Protein AF-A0A2T0QV19-F1 (afdb_monomer)

Solvent-accessible surface area (backbone atoms only — not comparable to full-atom values): 12878 Å² total; per-residue (Å²): 131,85,86,83,73,85,85,64,98,50,63,42,88,101,76,48,79,58,52,64,67,63,55,68,61,27,66,81,84,54,61,53,53,66,80,61,88,62,67,73,46,70,89,50,72,71,36,48,50,37,52,49,46,56,65,82,36,40,68,62,34,50,52,48,40,24,60,72,54,30,20,49,67,38,69,69,44,52,50,49,30,53,50,37,18,56,77,64,45,45,69,27,25,67,47,51,39,78,58,47,41,46,58,47,34,44,39,56,30,35,80,40,66,45,57,36,27,27,49,36,89,88,17,66,54,45,55,26,45,76,71,42,88,49,44,48,67,44,100,86,41,33,36,39,71,40,89,96,56,86,51,48,50,32,31,36,34,44,73,48,44,77,46,83,51,100,87,54,74,50,39,33,31,30,44,36,33,35,43,31,42,96,92,44,76,43,80,50,40,76,46,81,43,74,60,61,42,70,58,50,45,51,52,49,54,51,50,51,52,51,50,50,55,52,44,70,78,47,69,80,69,76,86,76,80,132

Secondary structure (DSSP, 8-state):
-----PPPSS-BTTTB---HHHHHT-TTTSPPPTT-----PPSSHHHHHHHHHHHHTHHHHHHHHHHHHTEEE-HHHHHHHHHHHHHTTGGG-TT--TTTHHHHHHHHH-SEEGGGEEEPTTSHHHHHHHH-SSEEE-TTS-EEEPTT---EEEEEEEEEEEEE-SS-EEEEEEEEEEEEETTEEEEEEEEEEE--HHHHHHHHHHHHHHHHHHHHHHTTTSS---

Structure (mmCIF, N/CA/C/O backbone):
data_AF-A0A2T0QV19-F1
#
_entry.id   AF-A0A2T0QV19-F1
#
loop_
_atom_site.group_PDB
_atom_site.id
_atom_site.type_symbol
_atom_site.label_atom_id
_atom_site.label_alt_id
_atom_site.label_comp_id
_atom_site.label_asym_id
_atom_site.label_entity_id
_atom_site.label_seq_id
_atom_site.pdbx_PDB_ins_code
_atom_site.Cartn_x
_atom_site.Cartn_y
_atom_site.Cartn_z
_atom_site.occupancy
_atom_site.B_iso_or_equiv
_atom_site.auth_seq_id
_atom_site.auth_comp_id
_atom_site.auth_asym_id
_atom_site.auth_atom_id
_atom_site.pdbx_PDB_model_num
ATOM 1 N N . MET A 1 1 ? 16.562 13.625 -14.711 1.00 31.28 1 MET A N 1
ATOM 2 C CA . MET A 1 1 ? 16.275 14.055 -16.092 1.00 31.28 1 MET A CA 1
ATOM 3 C C . MET A 1 1 ? 14.775 14.243 -16.212 1.00 31.28 1 MET A C 1
ATOM 5 O O . MET A 1 1 ? 14.065 13.334 -15.792 1.00 31.28 1 MET A O 1
ATOM 9 N N . PRO A 1 2 ? 14.278 15.396 -16.680 1.00 28.69 2 PRO A N 1
ATOM 10 C CA . PRO A 1 2 ? 12.854 15.558 -16.942 1.00 28.69 2 PRO A CA 1
ATOM 11 C C . PRO A 1 2 ? 12.474 14.655 -18.126 1.00 28.69 2 PRO A C 1
ATOM 13 O O . PRO A 1 2 ? 13.021 14.801 -19.215 1.00 28.69 2 PRO A O 1
ATOM 16 N N . LEU A 1 3 ? 11.585 13.681 -17.906 1.00 38.47 3 LEU A N 1
ATOM 17 C CA . LEU A 1 3 ? 11.035 12.843 -18.975 1.00 38.47 3 LEU A CA 1
ATOM 18 C C . LEU A 1 3 ? 9.981 13.642 -19.752 1.00 38.47 3 LEU A C 1
ATOM 20 O O . LEU A 1 3 ? 8.789 13.534 -19.486 1.00 38.47 3 LEU A O 1
ATOM 24 N N . TYR A 1 4 ? 10.428 14.434 -20.721 1.00 36.97 4 TYR A N 1
ATOM 25 C CA . TYR A 1 4 ? 9.595 14.852 -21.846 1.00 36.97 4 TYR A CA 1
ATOM 26 C C . TYR A 1 4 ? 10.009 14.022 -23.063 1.00 36.97 4 TYR A C 1
ATOM 28 O O . TYR A 1 4 ? 10.773 14.470 -23.910 1.00 36.97 4 TYR A O 1
ATOM 36 N N . ALA A 1 5 ? 9.529 12.779 -23.121 1.00 49.06 5 ALA A N 1
ATOM 37 C CA . ALA A 1 5 ? 9.606 11.958 -24.323 1.00 49.06 5 ALA A CA 1
ATOM 38 C C . ALA A 1 5 ? 8.201 11.881 -24.932 1.00 49.06 5 ALA A C 1
ATOM 40 O O . ALA A 1 5 ? 7.287 11.298 -24.339 1.00 49.06 5 ALA A O 1
ATOM 41 N N . LYS A 1 6 ? 8.008 12.504 -26.101 1.00 52.66 6 LYS A N 1
ATOM 42 C CA . LYS A 1 6 ? 6.821 12.241 -26.922 1.00 52.66 6 LYS A CA 1
ATOM 43 C C . LYS A 1 6 ? 6.945 10.811 -27.433 1.00 52.66 6 LYS A C 1
ATOM 45 O O . LYS A 1 6 ? 7.941 10.477 -28.065 1.00 52.66 6 LYS A O 1
ATOM 50 N N . HIS A 1 7 ? 5.959 9.975 -27.133 1.00 56.97 7 HIS A N 1
ATOM 51 C CA . HIS A 1 7 ? 5.934 8.623 -27.669 1.00 56.97 7 HIS A CA 1
ATOM 52 C C . HIS A 1 7 ? 5.518 8.700 -29.137 1.00 56.97 7 HIS A C 1
ATOM 54 O O . HIS A 1 7 ? 4.520 9.348 -29.459 1.00 56.97 7 HIS A O 1
ATOM 60 N N . ALA A 1 8 ? 6.286 8.064 -30.015 1.00 56.94 8 ALA A N 1
ATOM 61 C CA . ALA A 1 8 ? 5.923 7.894 -31.411 1.00 56.94 8 ALA A CA 1
ATOM 62 C C . ALA A 1 8 ? 5.374 6.483 -31.609 1.00 56.94 8 ALA A C 1
ATOM 64 O O . ALA A 1 8 ? 5.954 5.518 -31.122 1.00 56.94 8 ALA A O 1
ATOM 65 N N . ALA A 1 9 ? 4.243 6.375 -32.305 1.00 65.19 9 ALA A N 1
ATOM 66 C CA . ALA A 1 9 ? 3.615 5.099 -32.652 1.00 65.19 9 ALA A CA 1
ATOM 67 C C . ALA A 1 9 ? 4.150 4.526 -33.982 1.00 65.19 9 ALA A C 1
ATOM 69 O O . ALA A 1 9 ? 3.453 3.784 -34.669 1.00 65.19 9 ALA A O 1
ATOM 70 N N . ALA A 1 10 ? 5.346 4.954 -34.386 1.00 72.88 10 ALA A N 1
ATOM 71 C CA . ALA A 1 10 ? 6.000 4.591 -35.632 1.00 72.88 10 ALA A CA 1
ATOM 72 C C . ALA A 1 10 ? 7.512 4.782 -35.488 1.00 72.88 10 ALA A C 1
ATOM 74 O O . ALA A 1 10 ? 7.961 5.543 -34.623 1.00 72.88 10 ALA A O 1
ATOM 75 N N . ASP A 1 11 ? 8.272 4.102 -36.345 1.00 76.38 11 ASP A N 1
ATOM 76 C CA . ASP A 1 11 ? 9.714 4.297 -36.463 1.00 76.38 11 ASP A CA 1
ATOM 77 C C . ASP A 1 11 ? 10.019 5.773 -36.728 1.00 76.38 11 ASP A C 1
ATOM 79 O O . ASP A 1 11 ? 9.364 6.419 -37.553 1.00 76.38 11 ASP A O 1
ATOM 83 N N . ILE A 1 12 ? 11.039 6.302 -36.055 1.00 72.38 12 ILE A N 1
ATOM 84 C CA . ILE A 1 12 ? 11.603 7.597 -36.419 1.00 72.38 12 ILE A CA 1
ATOM 85 C C . ILE A 1 12 ? 12.979 7.336 -37.012 1.00 72.38 12 ILE A C 1
ATOM 87 O O . ILE A 1 12 ? 13.887 6.868 -36.317 1.00 72.38 12 ILE A O 1
ATOM 91 N N . ALA A 1 13 ? 13.115 7.646 -38.303 1.00 68.31 13 ALA A N 1
ATOM 92 C CA . ALA A 1 13 ? 14.366 7.513 -39.036 1.00 68.31 13 ALA A CA 1
ATOM 93 C C . ALA A 1 13 ? 15.522 8.155 -38.253 1.00 68.31 13 ALA A C 1
ATOM 95 O O . ALA A 1 13 ? 15.382 9.262 -37.736 1.00 68.31 13 ALA A O 1
ATOM 96 N N . GLU A 1 14 ? 16.635 7.426 -38.143 1.00 69.00 14 GLU A N 1
ATOM 97 C CA . GLU A 1 14 ? 17.869 7.837 -37.449 1.00 69.00 14 GLU A CA 1
ATOM 98 C C . GLU A 1 14 ? 17.761 8.044 -35.923 1.00 69.00 14 GLU A C 1
ATOM 100 O O . GLU A 1 14 ? 18.769 8.327 -35.279 1.00 69.00 14 GLU A O 1
ATOM 105 N N . ILE A 1 15 ? 16.582 7.851 -35.315 1.00 73.31 15 ILE A N 1
ATOM 106 C CA . ILE A 1 15 ? 16.382 7.969 -33.859 1.00 73.31 15 ILE A CA 1
ATOM 107 C C . ILE A 1 15 ? 16.132 6.600 -33.218 1.00 73.31 15 ILE A C 1
ATOM 109 O O . ILE A 1 15 ? 16.702 6.304 -32.168 1.00 73.31 15 ILE A O 1
ATOM 113 N N . GLY A 1 16 ? 15.298 5.753 -33.828 1.00 68.00 16 GLY A N 1
ATOM 114 C CA . GLY A 1 16 ? 15.031 4.413 -33.308 1.00 68.00 16 GLY A CA 1
ATOM 115 C C . GLY A 1 16 ? 13.830 3.715 -33.941 1.00 68.00 16 GLY A C 1
ATOM 116 O O . GLY A 1 16 ? 12.962 4.344 -34.549 1.00 68.00 16 GLY A O 1
ATOM 117 N N . THR A 1 17 ? 13.792 2.395 -33.768 1.00 70.62 17 THR A N 1
ATOM 118 C CA . THR A 1 17 ? 12.684 1.527 -34.182 1.00 70.62 17 THR A CA 1
ATOM 119 C C . THR A 1 17 ? 11.585 1.499 -33.123 1.00 70.62 17 THR A C 1
ATOM 121 O O . THR A 1 17 ? 11.861 1.452 -31.923 1.00 70.62 17 THR A O 1
ATOM 124 N N . PHE A 1 18 ? 10.336 1.498 -33.566 1.00 71.56 18 PHE A N 1
ATOM 125 C CA . PHE A 1 18 ? 9.147 1.366 -32.747 1.00 71.56 18 PHE A CA 1
ATOM 126 C C . PHE A 1 18 ? 9.013 -0.062 -32.223 1.00 71.56 18 PHE A C 1
ATOM 128 O O . PHE A 1 18 ? 8.791 -1.012 -32.973 1.00 71.56 18 PHE A O 1
ATOM 135 N N . ASP A 1 19 ? 9.098 -0.197 -30.905 1.00 69.06 19 ASP A N 1
ATOM 136 C CA . ASP A 1 19 ? 8.723 -1.415 -30.201 1.00 69.06 19 ASP A CA 1
ATOM 137 C C . ASP A 1 19 ? 7.282 -1.266 -29.702 1.00 69.06 19 ASP A C 1
ATOM 139 O O . ASP A 1 19 ? 6.993 -0.525 -28.754 1.00 69.06 19 ASP A O 1
ATOM 143 N N . ARG A 1 20 ? 6.362 -1.962 -30.378 1.00 67.69 20 ARG A N 1
ATOM 144 C CA . ARG A 1 20 ? 4.937 -1.938 -30.038 1.00 67.69 20 ARG A CA 1
ATOM 145 C C . ARG A 1 20 ? 4.682 -2.463 -28.632 1.00 67.69 20 ARG A C 1
ATOM 147 O O . ARG A 1 20 ? 3.861 -1.881 -27.929 1.00 67.69 20 ARG A O 1
ATOM 154 N N . ASP A 1 21 ? 5.370 -3.522 -28.223 1.00 63.78 21 ASP A N 1
ATOM 155 C CA . ASP A 1 21 ? 5.148 -4.129 -26.914 1.00 63.78 21 ASP A CA 1
ATOM 156 C C . ASP A 1 21 ? 5.641 -3.175 -25.815 1.00 63.78 21 ASP A C 1
ATOM 158 O O . ASP A 1 21 ? 4.925 -2.933 -24.844 1.00 63.78 21 ASP A O 1
ATOM 162 N N . ALA A 1 22 ? 6.786 -2.512 -26.019 1.00 64.94 22 ALA A N 1
ATOM 163 C CA . ALA A 1 22 ? 7.274 -1.470 -25.111 1.00 64.94 22 ALA A CA 1
ATOM 164 C C . ALA A 1 22 ? 6.354 -0.235 -25.052 1.00 64.94 22 ALA A C 1
ATOM 166 O O . ALA A 1 22 ? 6.185 0.366 -23.987 1.00 64.94 22 ALA A O 1
ATOM 167 N N . TYR A 1 23 ? 5.747 0.156 -26.176 1.00 66.19 23 TYR A N 1
ATOM 168 C CA . TYR A 1 23 ? 4.775 1.249 -26.222 1.00 66.19 23 TYR A CA 1
ATOM 169 C C . TYR A 1 23 ? 3.472 0.885 -25.496 1.00 66.19 23 TYR A C 1
ATOM 171 O O . TYR A 1 23 ? 2.966 1.683 -24.704 1.00 66.19 23 TYR A O 1
ATOM 179 N N . GLU A 1 24 ? 2.937 -0.316 -25.733 1.00 64.88 24 GLU A N 1
ATOM 180 C CA . GLU A 1 24 ? 1.711 -0.812 -25.098 1.00 64.88 24 GLU A CA 1
ATOM 181 C C . GLU A 1 24 ? 1.882 -1.047 -23.590 1.00 64.88 24 GLU A C 1
ATOM 183 O O . GLU A 1 24 ? 0.950 -0.785 -22.828 1.00 64.88 24 GLU A O 1
ATOM 188 N N . ASP A 1 25 ? 3.066 -1.474 -23.142 1.00 63.72 25 ASP A N 1
ATOM 189 C CA . ASP A 1 25 ? 3.393 -1.635 -21.720 1.00 63.72 25 ASP A CA 1
ATOM 190 C C . ASP A 1 25 ? 3.849 -0.319 -21.045 1.00 63.72 25 ASP A C 1
ATOM 192 O O . ASP A 1 25 ? 4.102 -0.288 -19.832 1.00 63.72 25 ASP A O 1
ATOM 196 N N . CYS A 1 26 ? 3.927 0.804 -21.774 1.00 66.94 26 CYS A N 1
ATOM 197 C CA . CYS A 1 26 ? 4.346 2.075 -21.189 1.00 66.94 26 CYS A CA 1
ATOM 198 C C . CYS A 1 26 ? 3.254 2.706 -20.310 1.00 66.94 26 CYS A C 1
ATOM 200 O O . CYS A 1 26 ? 2.284 3.313 -20.779 1.00 66.94 26 CYS A O 1
ATOM 202 N N . SER A 1 27 ? 3.487 2.698 -18.995 1.00 62.72 27 SER A N 1
ATOM 203 C CA . SER A 1 27 ? 2.561 3.258 -18.000 1.00 62.72 27 SER A CA 1
ATOM 204 C C . SER A 1 27 ? 2.389 4.781 -18.031 1.00 62.72 27 SER A C 1
ATOM 206 O O . SER A 1 27 ? 1.570 5.307 -17.281 1.00 62.72 27 SER A O 1
ATOM 208 N N . LEU A 1 28 ? 3.161 5.509 -18.844 1.00 63.09 28 LEU A N 1
ATOM 209 C CA . LEU A 1 28 ? 3.040 6.967 -18.983 1.00 63.09 28 LEU A CA 1
ATOM 210 C C . LEU A 1 28 ? 2.211 7.363 -20.201 1.00 63.09 28 LEU A C 1
ATOM 212 O O . LEU A 1 28 ? 1.395 8.277 -20.105 1.00 63.09 28 LEU A O 1
ATOM 216 N N . ALA A 1 29 ? 2.413 6.672 -21.325 1.00 61.59 29 ALA A N 1
ATOM 217 C CA . ALA A 1 29 ? 1.695 6.947 -22.562 1.00 61.59 29 ALA A CA 1
ATOM 218 C C . ALA A 1 29 ? 0.235 6.496 -22.471 1.00 61.59 29 ALA A C 1
ATOM 220 O O . ALA A 1 29 ? -0.670 7.231 -22.872 1.00 61.59 29 ALA A O 1
ATOM 221 N N . ASN A 1 30 ? -0.004 5.305 -21.912 1.00 65.00 30 ASN A N 1
ATOM 222 C CA . ASN A 1 30 ? -1.343 4.735 -21.840 1.00 65.00 30 ASN A CA 1
ATOM 223 C C . ASN A 1 30 ? -1.547 3.888 -20.570 1.00 65.00 30 ASN A C 1
ATOM 225 O O . ASN A 1 30 ? -1.659 2.666 -20.659 1.00 65.00 30 ASN A O 1
ATOM 229 N N . PRO A 1 31 ? -1.596 4.508 -19.373 1.00 67.75 31 PRO A N 1
ATOM 230 C CA . PRO A 1 31 ? -1.869 3.771 -18.143 1.00 67.75 31 PRO A CA 1
ATOM 231 C C . PRO A 1 31 ? -3.219 3.051 -18.227 1.00 67.75 31 PRO A C 1
ATOM 233 O O . PRO A 1 31 ? -4.267 3.680 -18.391 1.00 67.75 31 PRO A O 1
ATOM 236 N N . ALA A 1 32 ? -3.187 1.726 -18.090 1.00 75.25 32 ALA A N 1
ATOM 237 C CA . ALA A 1 32 ? -4.384 0.905 -18.002 1.00 75.25 32 ALA A CA 1
ATOM 238 C C . ALA A 1 32 ? -4.920 0.873 -16.562 1.00 75.25 32 ALA A C 1
ATOM 240 O O . ALA A 1 32 ? -4.162 0.880 -15.588 1.00 75.25 32 ALA A O 1
ATOM 241 N N . SER A 1 33 ? -6.246 0.821 -16.422 1.00 78.50 33 SER A N 1
ATOM 242 C CA . SER A 1 33 ? -6.879 0.633 -15.116 1.00 78.50 33 SER A CA 1
ATOM 243 C C . SER A 1 33 ? -6.557 -0.756 -14.552 1.00 78.50 33 SER A C 1
ATOM 245 O O . SER A 1 33 ? -6.418 -1.728 -15.295 1.00 78.50 33 SER A O 1
ATOM 247 N N . LEU A 1 34 ? -6.492 -0.854 -13.221 1.00 83.81 34 LEU A N 1
ATOM 248 C CA . LEU A 1 34 ? -6.342 -2.131 -12.516 1.00 83.81 34 LEU A CA 1
ATOM 249 C C . LEU A 1 34 ? -7.682 -2.860 -12.342 1.00 83.81 34 LEU A C 1
ATOM 251 O O . LEU A 1 34 ? -7.703 -4.000 -11.894 1.00 83.81 34 LEU A O 1
ATOM 255 N N . ASN A 1 35 ? -8.794 -2.237 -12.744 1.00 78.00 35 ASN A N 1
ATOM 256 C CA . ASN A 1 35 ? -10.134 -2.816 -12.628 1.00 78.00 35 ASN A CA 1
ATOM 257 C C . ASN A 1 35 ? -10.364 -4.021 -13.566 1.00 78.00 35 ASN A C 1
ATOM 259 O O . ASN A 1 35 ? -11.402 -4.672 -13.483 1.00 78.00 35 ASN A O 1
ATOM 263 N N . GLY A 1 36 ? -9.421 -4.322 -14.467 1.00 66.25 36 GLY A N 1
ATOM 264 C CA . GLY A 1 36 ? -9.493 -5.457 -15.387 1.00 66.25 36 GLY A CA 1
ATOM 265 C C . GLY A 1 36 ? -8.867 -6.738 -14.825 1.00 66.25 36 GLY A C 1
ATOM 266 O O . GLY A 1 36 ? -7.766 -6.719 -14.286 1.00 66.25 36 GLY A O 1
ATOM 267 N N . GLY A 1 37 ? -9.536 -7.877 -15.026 1.00 61.53 37 GLY A N 1
ATOM 268 C CA . GLY A 1 37 ? -9.068 -9.205 -14.597 1.00 61.53 37 GLY A CA 1
ATOM 269 C C . GLY A 1 37 ? -8.070 -9.900 -15.539 1.00 61.53 37 GLY A C 1
ATOM 270 O O . GLY A 1 37 ? -7.695 -11.043 -15.295 1.00 61.53 37 GLY A O 1
ATOM 271 N N . ASN A 1 38 ? -7.660 -9.256 -16.635 1.00 65.75 38 ASN A N 1
ATOM 272 C CA . ASN A 1 38 ? -6.951 -9.932 -17.722 1.00 65.75 38 ASN A CA 1
ATOM 273 C C . ASN A 1 38 ? -5.441 -10.083 -17.456 1.00 65.75 38 ASN A C 1
ATOM 275 O O . ASN A 1 38 ? -4.644 -9.181 -17.729 1.00 65.75 38 ASN A O 1
ATOM 279 N N . LYS A 1 39 ? -5.052 -11.283 -17.007 1.00 75.00 39 LYS A N 1
ATOM 280 C CA . LYS A 1 39 ? -3.670 -11.796 -16.958 1.00 75.00 39 LYS A CA 1
ATOM 281 C C . LYS A 1 39 ? -3.158 -12.173 -18.351 1.00 75.00 39 LYS A C 1
ATOM 283 O O . LYS A 1 39 ? -2.938 -13.340 -18.659 1.00 75.00 39 LYS A O 1
ATOM 288 N N . THR A 1 40 ? -3.040 -11.197 -19.243 1.00 77.56 40 THR A N 1
ATOM 289 C CA . THR A 1 40 ? -2.635 -11.462 -20.635 1.00 77.56 40 THR A CA 1
ATOM 290 C C . THR A 1 40 ? -1.155 -11.206 -20.892 1.00 77.56 40 THR A C 1
ATOM 292 O O . THR A 1 40 ? -0.688 -11.489 -21.995 1.00 77.56 40 THR A O 1
ATOM 295 N N . ARG A 1 41 ? -0.405 -10.643 -19.929 1.00 85.12 41 ARG A N 1
ATOM 296 C CA . ARG A 1 41 ? 1.037 -10.433 -20.103 1.00 85.12 41 ARG A CA 1
ATOM 297 C C . ARG A 1 41 ? 1.750 -11.779 -20.016 1.00 85.12 41 ARG A C 1
ATOM 299 O O . ARG A 1 41 ? 1.537 -12.545 -19.080 1.00 85.12 41 ARG A O 1
ATOM 306 N N . ARG A 1 42 ? 2.615 -12.050 -20.991 1.00 84.12 42 ARG A N 1
ATOM 307 C CA . ARG A 1 42 ? 3.502 -13.217 -20.975 1.00 84.12 42 ARG A CA 1
ATOM 308 C C . ARG A 1 42 ? 4.759 -12.906 -20.153 1.00 84.12 42 ARG A C 1
ATOM 310 O O . ARG A 1 42 ? 5.182 -11.749 -20.141 1.00 84.12 42 ARG A O 1
ATOM 317 N N . PRO A 1 43 ? 5.369 -13.903 -19.495 1.00 87.31 43 PRO A N 1
ATOM 318 C CA . PRO A 1 43 ? 6.679 -13.734 -18.877 1.00 87.31 43 PRO A CA 1
ATOM 319 C C . PRO A 1 43 ? 7.711 -13.180 -19.871 1.00 87.31 43 PRO A C 1
ATOM 321 O O . PRO A 1 43 ? 7.750 -13.601 -21.026 1.00 87.31 43 PRO A O 1
ATOM 324 N N . GLY A 1 44 ? 8.533 -12.235 -19.419 1.00 87.00 44 GLY A N 1
ATOM 325 C CA . GLY A 1 44 ? 9.542 -11.559 -20.230 1.00 87.00 44 GLY A CA 1
ATOM 326 C C . GLY A 1 44 ? 10.278 -10.461 -19.459 1.00 87.00 44 GLY A C 1
ATOM 327 O O . GLY A 1 44 ? 10.293 -10.444 -18.227 1.00 87.00 44 GLY A O 1
ATOM 328 N N . THR A 1 45 ? 10.867 -9.514 -20.186 1.00 85.62 45 THR A N 1
ATOM 329 C CA . THR A 1 45 ? 11.665 -8.408 -19.623 1.00 85.62 45 THR A CA 1
ATOM 330 C C . THR A 1 45 ? 10.859 -7.519 -18.675 1.00 85.62 45 THR A C 1
ATOM 332 O O . THR A 1 45 ? 11.334 -7.183 -17.594 1.00 85.62 45 THR A O 1
ATOM 335 N N . VAL A 1 46 ? 9.609 -7.195 -19.020 1.00 86.06 46 VAL A N 1
ATOM 336 C CA . VAL A 1 46 ? 8.728 -6.368 -18.175 1.00 86.06 46 VAL A CA 1
ATOM 337 C C . VAL A 1 46 ? 8.400 -7.067 -16.856 1.00 86.06 46 VAL A C 1
ATOM 339 O O . VAL A 1 46 ? 8.470 -6.449 -15.795 1.00 86.06 46 VAL A O 1
ATOM 342 N N . THR A 1 47 ? 8.066 -8.361 -16.894 1.00 90.25 47 THR A N 1
ATOM 343 C CA . THR A 1 47 ? 7.763 -9.120 -15.671 1.00 90.25 47 THR A CA 1
ATOM 344 C C . THR A 1 47 ? 9.006 -9.300 -14.807 1.00 90.25 47 THR A C 1
ATOM 346 O O . THR A 1 47 ? 8.906 -9.178 -13.591 1.00 90.25 47 THR A O 1
ATOM 349 N N . ALA A 1 48 ? 10.173 -9.534 -15.424 1.00 91.38 48 ALA A N 1
ATOM 350 C CA . ALA A 1 48 ? 11.449 -9.599 -14.716 1.00 91.38 48 ALA A CA 1
ATOM 351 C C . ALA A 1 48 ? 11.753 -8.269 -14.014 1.00 91.38 48 ALA A C 1
ATOM 353 O O . ALA A 1 48 ? 11.988 -8.266 -12.811 1.00 91.38 48 ALA A O 1
ATOM 354 N N . GLY A 1 49 ? 11.602 -7.140 -14.714 1.00 92.00 49 GLY A N 1
ATOM 355 C CA . GLY A 1 49 ? 11.779 -5.811 -14.129 1.00 92.00 49 GLY A CA 1
ATOM 356 C C . GLY A 1 49 ? 10.809 -5.524 -12.979 1.00 92.00 49 GLY A C 1
ATOM 357 O O . GLY A 1 49 ? 11.198 -4.928 -11.981 1.00 92.00 49 GLY A O 1
ATOM 358 N N . ILE A 1 50 ? 9.552 -5.977 -13.050 1.00 94.25 50 ILE A N 1
ATOM 359 C CA . ILE A 1 50 ? 8.616 -5.871 -11.914 1.00 94.25 50 ILE A CA 1
ATOM 360 C C . ILE A 1 50 ? 9.129 -6.666 -10.706 1.00 94.25 50 ILE A C 1
ATOM 362 O O . ILE A 1 50 ? 9.125 -6.144 -9.592 1.00 94.25 50 ILE A O 1
ATOM 366 N N . CYS A 1 51 ? 9.577 -7.905 -10.915 1.00 95.50 51 CYS A N 1
ATOM 367 C CA . CYS A 1 51 ? 10.111 -8.747 -9.846 1.00 95.50 51 CYS A CA 1
ATOM 368 C C . CYS A 1 51 ? 11.398 -8.170 -9.239 1.00 95.50 51 CYS A C 1
ATOM 370 O O . CYS A 1 51 ? 11.510 -8.112 -8.018 1.00 95.50 51 CYS A O 1
ATOM 372 N N . GLU A 1 52 ? 12.328 -7.677 -10.059 1.00 95.12 52 GLU A N 1
ATOM 373 C CA . GLU A 1 52 ? 13.539 -6.986 -9.597 1.00 95.12 52 GLU A CA 1
ATOM 374 C C . GLU A 1 52 ? 13.185 -5.774 -8.732 1.00 95.12 52 GLU A C 1
ATOM 376 O O . GLU A 1 52 ? 13.727 -5.611 -7.644 1.00 95.12 52 GLU A O 1
ATOM 381 N N . MET A 1 53 ? 12.203 -4.966 -9.144 1.00 94.06 53 MET A N 1
ATOM 382 C CA . MET A 1 53 ? 11.736 -3.837 -8.338 1.00 94.06 53 MET A CA 1
ATOM 383 C C . MET A 1 53 ? 11.155 -4.272 -6.985 1.00 94.06 53 MET A C 1
ATOM 385 O O . MET A 1 53 ? 11.402 -3.602 -5.981 1.00 94.06 53 MET A O 1
ATOM 389 N N . LEU A 1 54 ? 10.400 -5.377 -6.939 1.00 95.75 54 LEU A N 1
ATOM 390 C CA . LEU A 1 54 ? 9.873 -5.932 -5.685 1.00 95.75 54 LEU A CA 1
ATOM 391 C C . LEU A 1 54 ? 10.993 -6.375 -4.735 1.00 95.75 54 LEU A C 1
ATOM 393 O O . LEU A 1 54 ? 10.844 -6.207 -3.529 1.00 95.75 54 LEU A O 1
ATOM 397 N N . ILE A 1 55 ? 12.089 -6.921 -5.267 1.00 95.44 55 ILE A N 1
ATOM 398 C CA . ILE A 1 55 ? 13.210 -7.458 -4.485 1.00 95.44 55 ILE A CA 1
ATOM 399 C C . ILE A 1 55 ? 14.165 -6.333 -4.061 1.00 95.44 55 ILE A C 1
ATOM 401 O O . ILE A 1 55 ? 14.386 -6.108 -2.872 1.00 95.44 55 ILE A O 1
ATOM 405 N N . ASP A 1 56 ? 14.679 -5.566 -5.019 1.00 94.56 56 ASP A N 1
ATOM 406 C CA . ASP A 1 56 ? 15.768 -4.608 -4.801 1.00 94.56 56 ASP A CA 1
ATOM 407 C C . ASP A 1 56 ? 15.303 -3.288 -4.180 1.00 94.56 56 ASP A C 1
ATOM 409 O O . ASP A 1 56 ? 16.115 -2.489 -3.690 1.00 94.56 56 ASP A O 1
ATOM 413 N N . HIS A 1 57 ? 14.001 -3.014 -4.246 1.00 96.06 57 HIS A N 1
ATOM 414 C CA . HIS A 1 57 ? 13.395 -1.763 -3.800 1.00 96.06 57 HIS A CA 1
ATOM 415 C C . HIS A 1 57 ? 12.160 -1.986 -2.916 1.00 96.06 57 HIS A C 1
ATOM 417 O O . HIS A 1 57 ? 11.318 -1.088 -2.803 1.00 96.06 57 HIS A O 1
ATOM 423 N N . ALA A 1 58 ? 12.075 -3.145 -2.250 1.00 96.94 58 ALA A N 1
ATOM 424 C CA . ALA A 1 58 ? 11.014 -3.476 -1.296 1.00 96.94 58 ALA A CA 1
ATOM 425 C C . ALA A 1 58 ? 10.781 -2.361 -0.263 1.00 96.94 58 ALA A C 1
ATOM 427 O O . ALA A 1 58 ? 9.644 -2.028 0.056 1.00 96.94 58 ALA A O 1
ATOM 428 N N . ASP A 1 59 ? 11.855 -1.725 0.205 1.00 97.06 59 ASP A N 1
ATOM 429 C CA . ASP A 1 59 ? 11.809 -0.652 1.195 1.00 97.06 59 ASP A CA 1
ATOM 430 C C . ASP A 1 59 ? 11.183 0.647 0.648 1.00 97.06 59 ASP A C 1
ATOM 432 O O . ASP A 1 59 ? 10.401 1.312 1.326 1.00 97.06 59 ASP A O 1
ATOM 436 N N . ALA A 1 60 ? 11.473 1.008 -0.606 1.00 97.75 60 ALA A N 1
ATOM 437 C CA . ALA A 1 60 ? 10.842 2.148 -1.268 1.00 97.75 60 ALA A CA 1
ATOM 438 C C . ALA A 1 60 ? 9.354 1.885 -1.540 1.00 97.75 60 ALA A C 1
ATOM 440 O O . ALA A 1 60 ? 8.535 2.798 -1.441 1.00 97.75 60 ALA A O 1
ATOM 441 N N . ILE A 1 61 ? 9.010 0.641 -1.874 1.00 98.38 61 ILE A N 1
ATOM 442 C CA . ILE A 1 61 ? 7.631 0.201 -2.091 1.00 98.38 61 ILE A CA 1
ATOM 443 C C . ILE A 1 61 ? 6.845 0.250 -0.781 1.00 98.38 61 ILE A C 1
ATOM 445 O O . ILE A 1 61 ? 5.767 0.843 -0.745 1.00 98.38 61 ILE A O 1
ATOM 449 N N . HIS A 1 62 ? 7.402 -0.307 0.296 1.00 98.56 62 HIS A N 1
ATOM 450 C CA . HIS A 1 62 ? 6.826 -0.258 1.639 1.00 98.56 62 HIS A CA 1
ATOM 451 C C . HIS A 1 62 ? 6.575 1.186 2.080 1.00 98.56 62 HIS A C 1
ATOM 453 O O . HIS A 1 62 ? 5.446 1.533 2.422 1.00 98.56 62 HIS A O 1
ATOM 459 N N . TYR A 1 63 ? 7.565 2.068 1.915 1.00 98.25 63 TYR A N 1
ATOM 460 C CA . TYR A 1 63 ? 7.416 3.498 2.191 1.00 98.25 63 TYR A CA 1
ATOM 461 C C . TYR A 1 63 ? 6.259 4.147 1.412 1.00 98.25 63 TYR A C 1
ATOM 463 O O . TYR A 1 63 ? 5.492 4.937 1.967 1.00 98.25 63 TYR A O 1
ATOM 471 N N . MET A 1 64 ? 6.093 3.823 0.126 1.00 98.25 64 MET A N 1
ATOM 472 C CA . MET A 1 64 ? 4.980 4.359 -0.664 1.00 98.25 64 MET A CA 1
ATOM 473 C C . MET A 1 64 ? 3.619 3.818 -0.227 1.00 98.25 64 MET A C 1
ATOM 475 O O . MET A 1 64 ? 2.637 4.562 -0.264 1.00 98.25 64 MET A O 1
ATOM 479 N N . ILE A 1 65 ? 3.552 2.562 0.213 1.00 98.38 65 ILE A N 1
ATOM 480 C CA . ILE A 1 65 ? 2.339 1.986 0.802 1.00 98.38 65 ILE A CA 1
ATOM 481 C C . ILE A 1 65 ? 1.975 2.729 2.092 1.00 98.38 65 ILE A C 1
ATOM 483 O O . ILE A 1 65 ? 0.827 3.146 2.251 1.00 98.38 65 ILE A O 1
ATOM 487 N N . GLU A 1 66 ? 2.943 2.981 2.977 1.00 98.06 66 GLU A N 1
ATOM 488 C CA . GLU A 1 66 ? 2.712 3.749 4.206 1.00 98.06 66 GLU A CA 1
ATOM 489 C C . GLU A 1 66 ? 2.214 5.173 3.925 1.00 98.06 66 GLU A C 1
ATOM 491 O O . GLU A 1 66 ? 1.352 5.705 4.634 1.00 98.06 66 GLU A O 1
ATOM 496 N N . ARG A 1 67 ? 2.749 5.814 2.876 1.00 97.25 67 ARG A N 1
ATOM 497 C CA . ARG A 1 67 ? 2.283 7.132 2.421 1.00 97.25 67 ARG A CA 1
ATOM 498 C C . ARG A 1 67 ? 0.846 7.087 1.927 1.00 97.25 67 ARG A C 1
ATOM 500 O O . ARG A 1 67 ? 0.053 7.914 2.363 1.00 97.25 67 ARG A O 1
ATOM 507 N N . PHE A 1 68 ? 0.513 6.128 1.063 1.00 97.00 68 PHE A N 1
ATOM 508 C CA . PHE A 1 68 ? -0.836 5.977 0.517 1.00 97.00 68 PHE A CA 1
ATOM 509 C C . PHE A 1 68 ? -1.871 5.734 1.621 1.00 97.00 68 PHE A C 1
ATOM 511 O O . PHE A 1 68 ? -2.924 6.365 1.640 1.00 97.00 68 PHE A O 1
ATOM 518 N N . LEU A 1 69 ? -1.558 4.847 2.567 1.00 96.56 69 LEU A N 1
ATOM 519 C CA . LEU A 1 69 ? -2.450 4.515 3.678 1.00 96.56 69 LEU A CA 1
ATOM 520 C C . LEU A 1 69 ? -2.484 5.600 4.766 1.00 96.56 69 LEU A C 1
ATOM 522 O O . LEU A 1 69 ? -3.381 5.604 5.610 1.00 96.56 69 LEU A O 1
ATOM 526 N N . GLY A 1 70 ? -1.502 6.506 4.787 1.00 96.69 70 GLY A N 1
ATOM 527 C CA . GLY A 1 70 ? -1.322 7.463 5.876 1.00 96.69 70 GLY A CA 1
ATOM 528 C C . GLY A 1 70 ? -1.013 6.784 7.216 1.00 96.69 70 GLY A C 1
ATOM 529 O O . GLY A 1 70 ? -1.332 7.326 8.270 1.00 96.69 70 GLY A O 1
ATOM 530 N N . ALA A 1 71 ? -0.407 5.600 7.200 1.00 97.69 71 ALA A N 1
ATOM 531 C CA . ALA A 1 71 ? -0.145 4.786 8.383 1.00 97.69 71 ALA A CA 1
ATOM 532 C C . ALA A 1 71 ? 1.207 4.091 8.250 1.00 97.69 71 ALA A C 1
ATOM 534 O O . ALA A 1 71 ? 1.607 3.748 7.142 1.00 97.69 71 ALA A O 1
ATOM 535 N N . SER A 1 72 ? 1.895 3.860 9.366 1.00 98.25 72 SER A N 1
ATOM 536 C CA . SER A 1 72 ? 3.000 2.904 9.364 1.00 98.25 72 SER A CA 1
ATOM 537 C C . SER A 1 72 ? 2.466 1.482 9.229 1.00 98.25 72 SER A C 1
ATOM 539 O O . SER A 1 72 ? 1.388 1.177 9.746 1.00 98.25 72 SER A O 1
ATOM 541 N N . VAL A 1 73 ? 3.206 0.624 8.534 1.00 98.31 73 VAL A N 1
ATOM 542 C CA . VAL A 1 73 ? 2.785 -0.734 8.172 1.00 98.31 73 VAL A CA 1
ATOM 543 C C . VAL A 1 73 ? 3.766 -1.740 8.751 1.00 98.31 73 VAL A C 1
ATOM 545 O O . VAL A 1 73 ? 4.960 -1.671 8.485 1.00 98.31 73 VAL A O 1
ATOM 548 N N . SER A 1 74 ? 3.255 -2.691 9.530 1.00 98.31 74 SER A N 1
ATOM 549 C CA . SER A 1 74 ? 4.064 -3.789 10.078 1.00 98.31 74 SER A CA 1
ATOM 550 C C . SER A 1 74 ? 4.645 -4.684 8.982 1.00 98.31 74 SER A C 1
ATOM 552 O O . SER A 1 74 ? 4.020 -4.886 7.936 1.00 98.31 74 SER A O 1
ATOM 554 N N . ASP A 1 75 ? 5.792 -5.298 9.266 1.00 98.31 75 ASP A N 1
ATOM 555 C CA . ASP A 1 75 ? 6.439 -6.251 8.361 1.00 98.31 75 ASP A CA 1
ATOM 556 C C . ASP A 1 75 ? 5.513 -7.423 8.014 1.00 98.31 75 ASP A C 1
ATOM 558 O O . ASP A 1 75 ? 5.455 -7.843 6.860 1.00 98.31 75 ASP A O 1
ATOM 562 N N . GLN A 1 76 ? 4.721 -7.915 8.977 1.00 98.25 76 GLN A N 1
ATOM 563 C CA . GLN A 1 76 ? 3.766 -9.000 8.730 1.00 98.25 76 GLN A CA 1
ATOM 564 C C . GLN A 1 76 ? 2.671 -8.593 7.735 1.00 98.25 76 GLN A C 1
ATOM 566 O O . GLN A 1 76 ? 2.302 -9.383 6.865 1.00 98.25 76 GLN A O 1
ATOM 571 N N . LEU A 1 77 ? 2.150 -7.365 7.837 1.00 98.44 77 LEU A N 1
ATOM 572 C CA . LEU A 1 77 ? 1.156 -6.865 6.887 1.00 98.44 77 LEU A CA 1
ATOM 573 C C . LEU A 1 77 ? 1.776 -6.667 5.499 1.00 98.44 77 LEU A C 1
ATOM 575 O O . LEU A 1 77 ? 1.171 -7.057 4.501 1.00 98.44 77 LEU A O 1
ATOM 579 N N . PHE A 1 78 ? 2.988 -6.119 5.423 1.00 98.69 78 PHE A N 1
ATOM 580 C CA . PHE A 1 78 ? 3.681 -5.963 4.147 1.00 98.69 78 PHE A CA 1
ATOM 581 C C . PHE A 1 78 ? 3.980 -7.313 3.478 1.00 98.69 78 PHE A C 1
ATOM 583 O O . PHE A 1 78 ? 3.705 -7.482 2.289 1.00 98.69 78 PHE A O 1
ATOM 590 N N . ALA A 1 79 ? 4.441 -8.304 4.245 1.00 98.38 79 ALA A N 1
ATOM 591 C CA . ALA A 1 79 ? 4.644 -9.667 3.763 1.00 98.38 79 ALA A CA 1
ATOM 592 C C . ALA A 1 79 ? 3.338 -10.294 3.242 1.00 98.38 79 ALA A C 1
ATOM 594 O O . ALA A 1 79 ? 3.331 -10.870 2.157 1.00 98.38 79 ALA A O 1
ATOM 595 N N . SER A 1 80 ? 2.218 -10.117 3.956 1.00 98.00 80 SER A N 1
ATOM 596 C CA . SER A 1 80 ? 0.888 -10.561 3.502 1.00 98.00 80 SER A CA 1
ATOM 597 C C . SER A 1 80 ? 0.481 -9.907 2.174 1.00 98.00 80 SER A C 1
ATOM 599 O O . SER A 1 80 ? -0.017 -10.585 1.275 1.00 98.00 80 SER A O 1
ATOM 601 N N . ILE A 1 81 ? 0.724 -8.603 2.006 1.00 98.50 81 ILE A N 1
ATOM 602 C CA . ILE A 1 81 ? 0.446 -7.880 0.753 1.00 98.50 81 ILE A CA 1
ATOM 603 C C . ILE A 1 81 ? 1.255 -8.474 -0.411 1.00 98.50 81 ILE A C 1
ATOM 605 O O . ILE A 1 81 ? 0.684 -8.767 -1.465 1.00 98.50 81 ILE A O 1
ATOM 609 N N . LEU A 1 82 ? 2.558 -8.706 -0.214 1.00 98.25 82 LEU A N 1
ATOM 610 C CA . LEU A 1 82 ? 3.433 -9.329 -1.215 1.00 98.25 82 LEU A CA 1
ATOM 611 C C . LEU A 1 82 ? 2.976 -10.751 -1.566 1.00 98.25 82 LEU A C 1
ATOM 613 O O . LEU A 1 82 ? 2.863 -11.093 -2.743 1.00 98.25 82 LEU A O 1
ATOM 617 N N . GLU A 1 83 ? 2.661 -11.565 -0.558 1.00 97.62 83 GLU A N 1
ATOM 618 C CA . GLU A 1 83 ? 2.192 -12.940 -0.739 1.00 97.62 83 GLU A CA 1
ATOM 619 C C . GLU A 1 83 ? 0.892 -12.985 -1.552 1.00 97.62 83 GLU A C 1
ATOM 621 O O . GLU A 1 83 ? 0.755 -13.790 -2.475 1.00 97.62 83 GLU A O 1
ATOM 626 N N . LYS A 1 84 ? -0.070 -12.106 -1.246 1.00 97.00 84 LYS A N 1
ATOM 627 C CA . LYS A 1 84 ? -1.351 -12.037 -1.961 1.00 97.00 84 LYS A CA 1
ATOM 628 C C . LYS A 1 84 ? -1.169 -11.613 -3.411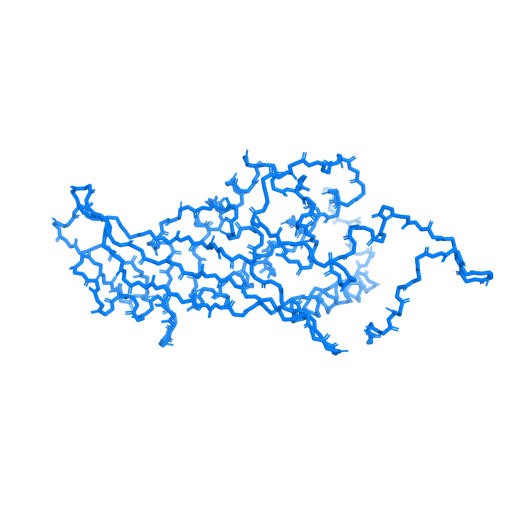 1.00 97.00 84 LYS A C 1
ATOM 630 O O . LYS A 1 84 ? -1.760 -12.235 -4.291 1.00 97.00 84 LYS A O 1
ATOM 635 N N . PHE A 1 85 ? -0.328 -10.614 -3.664 1.00 96.19 85 PHE A N 1
ATOM 636 C CA . PHE A 1 85 ? 0.016 -10.201 -5.021 1.00 96.19 85 PHE A CA 1
ATOM 637 C C . PHE A 1 85 ? 0.698 -11.327 -5.805 1.00 96.19 85 PHE A C 1
ATOM 639 O O . PHE A 1 85 ? 0.342 -11.575 -6.956 1.00 96.19 85 PHE A O 1
ATOM 646 N N . HIS A 1 86 ? 1.630 -12.051 -5.177 1.00 95.88 86 HIS A N 1
ATOM 647 C CA . HIS A 1 86 ? 2.302 -13.187 -5.801 1.00 95.88 86 HIS A CA 1
ATOM 648 C C . HIS A 1 86 ? 1.328 -14.329 -6.117 1.00 95.88 86 HIS A C 1
ATOM 650 O O . HIS A 1 86 ? 1.300 -14.803 -7.249 1.00 95.88 86 HIS A O 1
ATOM 656 N N . LYS A 1 87 ? 0.462 -14.713 -5.167 1.00 94.69 87 LYS A N 1
ATOM 657 C CA . LYS A 1 87 ? -0.587 -15.734 -5.369 1.00 94.69 87 LYS A CA 1
ATOM 658 C C . LYS A 1 87 ? -1.564 -15.372 -6.484 1.00 94.69 87 LYS A C 1
ATOM 660 O O . LYS A 1 87 ? -2.103 -16.255 -7.142 1.00 94.69 87 LYS A O 1
ATOM 665 N N . GLN A 1 88 ? -1.805 -14.081 -6.691 1.00 91.69 88 GLN A N 1
ATOM 666 C CA . GLN A 1 88 ? -2.618 -13.594 -7.799 1.00 91.69 88 GLN A CA 1
ATOM 667 C C . GLN A 1 88 ? -1.828 -13.415 -9.092 1.00 91.69 88 GLN A C 1
ATOM 669 O O . GLN A 1 88 ? -2.428 -13.029 -10.085 1.00 91.69 88 GLN A O 1
ATOM 674 N N . GLU A 1 89 ? -0.531 -13.717 -9.124 1.00 93.62 89 GLU A N 1
ATOM 675 C CA . GLU A 1 89 ? 0.346 -13.485 -10.274 1.00 93.62 89 GLU A CA 1
ATOM 676 C C . GLU A 1 89 ? 0.249 -12.037 -10.777 1.00 93.62 89 GLU A C 1
ATOM 678 O O . GLU A 1 89 ? 0.182 -11.775 -11.979 1.00 93.62 89 GLU A O 1
ATOM 683 N N . GLY A 1 90 ? 0.204 -11.075 -9.849 1.00 92.69 90 GLY A N 1
ATOM 684 C CA . GLY A 1 90 ? -0.044 -9.666 -10.160 1.00 92.69 90 GLY A CA 1
ATOM 685 C C . GLY A 1 90 ? 0.925 -9.078 -11.195 1.00 92.69 90 GLY A C 1
ATOM 686 O O . GLY A 1 90 ? 0.555 -8.218 -11.992 1.00 92.69 90 GLY A O 1
ATOM 687 N N . TYR A 1 91 ? 2.149 -9.607 -11.266 1.00 92.94 91 TYR A N 1
ATOM 688 C CA . TYR A 1 91 ? 3.167 -9.228 -12.250 1.00 92.94 91 TYR A CA 1
ATOM 689 C C . TYR A 1 91 ? 2.778 -9.553 -13.711 1.00 92.94 91 TYR A C 1
ATOM 691 O O . TYR A 1 91 ? 3.341 -8.960 -14.634 1.00 92.94 91 TYR A O 1
ATOM 699 N N . LEU A 1 92 ? 1.787 -10.428 -13.938 1.00 91.44 92 LEU A N 1
ATOM 700 C CA . LEU A 1 92 ? 1.251 -10.790 -15.261 1.00 91.44 92 LEU A CA 1
ATOM 701 C C . LEU A 1 92 ? 0.077 -9.906 -15.727 1.00 91.44 92 LEU A C 1
ATOM 703 O O . LEU A 1 92 ? -0.470 -10.103 -16.817 1.00 91.44 92 LEU A O 1
ATOM 707 N N . TYR A 1 93 ? -0.336 -8.917 -14.935 1.00 90.19 93 TYR A N 1
ATOM 708 C CA . TYR A 1 93 ? -1.385 -7.982 -15.337 1.00 90.19 93 TYR A CA 1
ATOM 709 C C . TYR A 1 93 ? -0.799 -6.824 -16.135 1.00 90.19 93 TYR A C 1
ATOM 711 O O . TYR A 1 93 ? 0.103 -6.129 -15.672 1.00 90.19 93 TYR A O 1
ATOM 719 N N . ARG A 1 94 ? -1.384 -6.536 -17.303 1.00 85.81 94 ARG A N 1
ATOM 720 C CA . ARG A 1 94 ? -0.952 -5.409 -18.150 1.00 85.81 94 ARG A CA 1
ATOM 721 C C . ARG A 1 94 ? -1.078 -4.044 -17.471 1.00 85.81 94 ARG A C 1
ATOM 723 O O . ARG A 1 94 ? -0.283 -3.154 -17.733 1.00 85.81 94 ARG A O 1
ATOM 730 N N . GLY A 1 95 ? -2.039 -3.893 -16.559 1.00 86.75 95 GLY A N 1
ATOM 731 C CA . GLY A 1 95 ? -2.188 -2.672 -15.763 1.00 86.75 95 GLY A CA 1
ATOM 732 C C . GLY A 1 95 ? -1.085 -2.453 -14.724 1.00 86.75 95 GLY A C 1
ATOM 733 O O . GLY A 1 95 ? -0.991 -1.360 -14.173 1.00 86.75 95 GLY A O 1
ATOM 734 N N . VAL A 1 96 ? -0.245 -3.455 -14.449 1.00 91.12 96 VAL A N 1
ATOM 735 C CA . VAL A 1 96 ? 0.856 -3.354 -13.484 1.00 91.12 96 VAL A CA 1
ATOM 736 C C . VAL A 1 96 ? 2.139 -2.972 -14.205 1.00 91.12 96 VAL A C 1
ATOM 738 O O . VAL A 1 96 ? 2.515 -3.598 -15.196 1.00 91.12 96 VAL A O 1
ATOM 741 N N . SER A 1 97 ? 2.834 -1.968 -13.682 1.00 90.12 97 SER A N 1
ATOM 742 C CA . SER A 1 97 ? 4.146 -1.534 -14.152 1.00 90.12 97 SER A CA 1
ATOM 743 C C . SER A 1 97 ? 5.082 -1.262 -12.977 1.00 90.12 97 SER A C 1
ATOM 745 O O . SER A 1 97 ? 4.665 -1.153 -11.823 1.00 90.12 97 SER A O 1
ATOM 747 N N . THR A 1 98 ? 6.365 -1.068 -13.271 1.00 91.44 98 THR A N 1
ATOM 748 C CA . THR A 1 98 ? 7.359 -0.656 -12.268 1.00 91.44 98 THR A CA 1
ATOM 749 C C . THR A 1 98 ? 7.030 0.693 -11.621 1.00 91.44 98 THR A C 1
ATOM 751 O O . THR A 1 98 ? 7.468 0.958 -10.508 1.00 91.44 98 THR A O 1
ATOM 754 N N . SER A 1 99 ? 6.238 1.547 -12.280 1.00 89.69 99 SER A N 1
ATOM 755 C CA . SER A 1 99 ? 5.909 2.896 -11.799 1.00 89.69 99 SER A CA 1
ATOM 756 C C . SER A 1 99 ? 4.683 2.955 -10.887 1.00 89.69 99 SER A C 1
ATOM 758 O O . SER A 1 99 ? 4.548 3.913 -10.133 1.00 89.69 99 SER A O 1
ATOM 760 N N . ASN A 1 100 ? 3.779 1.972 -10.947 1.00 92.44 100 ASN A N 1
ATOM 761 C CA . ASN A 1 100 ? 2.573 1.938 -10.109 1.00 92.44 100 ASN A CA 1
ATOM 762 C C . ASN A 1 100 ? 2.569 0.794 -9.086 1.00 92.44 100 ASN A C 1
ATOM 764 O O . ASN A 1 100 ? 1.573 0.592 -8.393 1.00 92.44 100 ASN A O 1
ATOM 768 N N . LEU A 1 101 ? 3.688 0.077 -8.974 1.00 95.56 101 LEU A N 1
ATOM 769 C CA . LEU A 1 101 ? 3.826 -1.157 -8.212 1.00 95.56 101 LEU A CA 1
ATOM 770 C C . LEU A 1 101 ? 3.315 -1.094 -6.755 1.00 95.56 101 LEU A C 1
ATOM 772 O O . LEU A 1 101 ? 2.594 -2.014 -6.370 1.00 95.56 101 LEU A O 1
ATOM 776 N N . PRO A 1 102 ? 3.561 -0.031 -5.955 1.00 97.81 102 PRO A N 1
ATOM 777 C CA . PRO A 1 102 ? 3.015 0.062 -4.596 1.00 97.81 102 PRO A CA 1
ATOM 778 C C . PRO A 1 102 ? 1.481 0.044 -4.563 1.00 97.81 102 PRO A C 1
ATOM 780 O O . PRO A 1 102 ? 0.868 -0.547 -3.677 1.00 97.81 102 PRO A O 1
ATOM 783 N N . TYR A 1 103 ? 0.853 0.671 -5.554 1.00 97.12 103 TYR A N 1
ATOM 784 C CA . TYR A 1 103 ? -0.599 0.781 -5.659 1.00 97.12 103 TYR A CA 1
ATOM 785 C C . TYR A 1 103 ? -1.213 -0.486 -6.249 1.00 97.12 103 TYR A C 1
ATOM 787 O O . TYR A 1 103 ? -2.266 -0.926 -5.797 1.00 97.12 103 TYR A O 1
ATOM 795 N N . ALA A 1 104 ? -0.525 -1.115 -7.206 1.00 96.31 104 ALA A N 1
ATOM 796 C CA . ALA A 1 104 ? -0.899 -2.426 -7.722 1.00 96.31 104 ALA A CA 1
ATOM 797 C C . ALA A 1 104 ? -0.888 -3.504 -6.632 1.00 96.31 104 ALA A C 1
ATOM 799 O O . ALA A 1 104 ? -1.833 -4.286 -6.540 1.00 96.31 104 ALA A O 1
ATOM 800 N N . LEU A 1 105 ? 0.138 -3.499 -5.774 1.00 97.62 105 LEU A N 1
ATOM 801 C CA . LEU A 1 105 ? 0.221 -4.369 -4.602 1.00 97.62 105 LEU A CA 1
ATOM 802 C C . LEU A 1 105 ? -1.000 -4.204 -3.698 1.00 97.62 105 LEU A C 1
ATOM 804 O O . LEU A 1 105 ? -1.655 -5.189 -3.375 1.00 97.62 105 LEU A O 1
ATOM 808 N N . LEU A 1 106 ? -1.339 -2.966 -3.332 1.00 97.44 106 LEU A N 1
ATOM 809 C CA . LEU A 1 106 ? -2.494 -2.683 -2.480 1.00 97.44 106 LEU A CA 1
ATOM 810 C C . LEU A 1 106 ? -3.824 -3.090 -3.118 1.00 97.44 106 LEU A C 1
ATOM 812 O O . LEU A 1 106 ? -4.665 -3.684 -2.448 1.00 97.44 106 LEU A O 1
ATOM 816 N N . TYR A 1 107 ? -4.001 -2.791 -4.404 1.00 96.44 107 TYR A N 1
ATOM 817 C CA . TYR A 1 107 ? -5.210 -3.129 -5.149 1.00 96.44 107 TYR A CA 1
ATOM 818 C C . TYR A 1 107 ? -5.423 -4.650 -5.211 1.00 96.44 107 TYR A C 1
ATOM 820 O O . TYR A 1 107 ? -6.504 -5.155 -4.918 1.00 96.44 107 TYR A O 1
ATOM 828 N N . MET A 1 108 ? -4.373 -5.404 -5.543 1.00 94.75 108 MET A N 1
ATOM 829 C CA . MET A 1 108 ? -4.457 -6.859 -5.708 1.00 94.75 108 MET A CA 1
ATOM 830 C C . MET A 1 108 ? -4.390 -7.619 -4.384 1.00 94.75 108 MET A C 1
ATOM 832 O O . MET A 1 108 ? -4.884 -8.737 -4.293 1.00 94.75 108 MET A O 1
ATOM 836 N N . ALA A 1 109 ? -3.844 -7.034 -3.317 1.00 94.56 109 ALA A N 1
ATOM 837 C CA . ALA A 1 109 ? -3.848 -7.674 -2.004 1.00 94.56 109 ALA A CA 1
ATOM 838 C C . ALA A 1 109 ? -5.271 -7.928 -1.468 1.00 94.56 109 ALA A C 1
ATOM 840 O O . ALA A 1 109 ? -5.449 -8.788 -0.599 1.00 94.56 109 ALA A O 1
ATOM 841 N N . GLY A 1 110 ? -6.280 -7.225 -1.996 1.00 93.06 110 GLY A N 1
ATOM 842 C CA . GLY A 1 110 ? -7.671 -7.359 -1.582 1.00 93.06 110 GLY A CA 1
ATOM 843 C C . GLY A 1 110 ? -7.849 -7.029 -0.100 1.00 93.06 110 GLY A C 1
ATOM 844 O O . GLY A 1 110 ? -7.214 -6.115 0.424 1.00 93.06 110 GLY A O 1
ATOM 845 N N . ASN A 1 111 ? -8.703 -7.789 0.589 1.00 94.31 111 ASN A N 1
ATOM 846 C CA . ASN A 1 111 ? -8.971 -7.585 2.012 1.00 94.31 111 ASN A CA 1
ATOM 847 C C . ASN A 1 111 ? -7.757 -7.923 2.890 1.00 94.31 111 ASN A C 1
ATOM 849 O O . ASN A 1 111 ? -7.344 -9.080 2.984 1.00 94.31 111 ASN A O 1
ATOM 853 N N . GLN A 1 112 ? -7.264 -6.920 3.613 1.00 97.38 112 GLN A N 1
ATOM 854 C CA . GLN A 1 112 ? -6.170 -7.008 4.578 1.00 97.38 112 GLN A CA 1
ATOM 855 C C . GLN A 1 112 ? -6.644 -6.656 5.992 1.00 97.38 112 GLN A C 1
ATOM 857 O O . GLN A 1 112 ? -7.643 -5.962 6.167 1.00 97.38 112 GLN A O 1
ATOM 862 N N . LEU A 1 113 ? -5.934 -7.135 7.018 1.00 96.31 113 LEU A N 1
ATOM 863 C CA . LEU A 1 113 ? -6.209 -6.770 8.411 1.00 96.31 113 LEU A CA 1
ATOM 864 C C . LEU A 1 113 ? -5.588 -5.409 8.737 1.00 96.31 113 LEU A C 1
ATOM 866 O O . LEU A 1 113 ? -4.378 -5.226 8.622 1.00 96.31 113 LEU A O 1
ATOM 870 N N . ALA A 1 114 ? -6.401 -4.475 9.225 1.00 96.88 114 ALA A N 1
ATOM 871 C CA . ALA A 1 114 ? -5.941 -3.140 9.606 1.00 96.88 114 ALA A CA 1
ATOM 872 C C . ALA A 1 114 ? -5.154 -3.121 10.932 1.00 96.88 114 ALA A C 1
ATOM 874 O O . ALA A 1 114 ? -4.487 -2.140 11.242 1.00 96.88 114 ALA A O 1
ATOM 875 N N . THR A 1 115 ? -5.170 -4.207 11.715 1.00 96.56 115 THR A N 1
ATOM 876 C CA . THR A 1 115 ? -4.378 -4.327 12.958 1.00 96.56 115 THR A CA 1
ATOM 877 C C . THR A 1 115 ? -2.867 -4.283 12.720 1.00 96.56 115 THR A C 1
ATOM 879 O O . THR A 1 115 ? -2.108 -4.031 13.647 1.00 96.56 115 THR A O 1
ATOM 882 N N . GLY A 1 116 ? -2.423 -4.504 11.480 1.00 97.00 116 GLY A N 1
ATOM 883 C CA . GLY A 1 116 ? -1.033 -4.332 11.065 1.00 97.00 116 GLY A CA 1
ATOM 884 C C . GLY A 1 116 ? -0.650 -2.891 10.716 1.00 97.00 116 GLY A C 1
ATOM 885 O O . GLY A 1 116 ? 0.398 -2.707 10.098 1.00 97.00 116 GLY A O 1
ATOM 886 N N . CYS A 1 117 ? -1.478 -1.900 11.070 1.00 98.00 117 CYS A N 1
ATOM 887 C CA . CYS A 1 117 ? -1.255 -0.478 10.809 1.00 98.00 117 CYS A CA 1
ATOM 888 C C . CYS A 1 117 ? -1.078 0.332 12.108 1.00 98.00 117 CYS A C 1
ATOM 890 O O . CYS A 1 117 ? -1.698 0.044 13.135 1.00 98.00 117 CYS A O 1
ATOM 892 N N . SER A 1 118 ? -0.287 1.403 12.032 1.00 98.12 118 SER A N 1
ATOM 893 C CA . SER A 1 118 ? -0.190 2.472 13.036 1.00 98.12 118 SER A CA 1
ATOM 894 C C . SER A 1 118 ? -0.534 3.814 12.368 1.00 98.12 118 SER A C 1
ATOM 896 O O . SER A 1 118 ? 0.297 4.375 11.646 1.00 98.12 118 SER A O 1
ATOM 898 N N . PRO A 1 119 ? -1.786 4.294 12.487 1.00 97.25 119 PRO A N 1
ATOM 899 C CA . PRO A 1 119 ? -2.270 5.462 11.756 1.00 97.25 119 PRO A CA 1
ATOM 900 C C . PRO A 1 119 ? -1.562 6.751 12.166 1.00 97.25 119 PRO A C 1
ATOM 902 O O . PRO A 1 119 ? -1.418 7.044 13.352 1.00 97.25 119 PRO A O 1
ATOM 905 N N . LYS A 1 120 ? -1.197 7.584 11.188 1.00 96.06 120 LYS A N 1
ATOM 906 C CA . LYS A 1 120 ? -0.743 8.953 11.466 1.00 96.06 120 LYS A CA 1
ATOM 907 C C . LYS A 1 120 ? -1.937 9.816 11.869 1.00 96.06 120 LYS A C 1
ATOM 909 O O . LYS A 1 120 ? -3.068 9.566 11.439 1.00 96.06 120 LYS A O 1
ATOM 914 N N . ALA A 1 121 ? -1.696 10.855 12.665 1.00 92.06 121 ALA A N 1
ATOM 915 C CA . ALA A 1 121 ? -2.736 11.815 13.026 1.00 92.06 121 ALA A CA 1
ATOM 916 C C . ALA A 1 121 ? -3.387 12.408 11.763 1.00 92.06 121 ALA A C 1
ATOM 918 O O . ALA A 1 121 ? -2.696 12.763 10.809 1.00 92.06 121 ALA A O 1
ATOM 919 N N . GLY A 1 122 ? -4.720 12.467 11.736 1.00 90.44 122 GLY A N 1
ATOM 920 C CA . GLY A 1 122 ? -5.474 12.972 10.583 1.00 90.44 122 GLY A CA 1
ATOM 921 C C . GLY A 1 122 ? -5.449 12.077 9.336 1.00 90.44 122 GLY A C 1
ATOM 922 O O . GLY A 1 122 ? -5.968 12.485 8.300 1.00 90.44 122 GLY A O 1
ATOM 923 N N . SER A 1 123 ? -4.880 10.871 9.403 1.00 93.56 123 SER A N 1
ATOM 924 C CA . SER A 1 123 ? -4.934 9.899 8.303 1.00 93.56 123 SER A CA 1
ATOM 925 C C . SER A 1 123 ? -6.336 9.296 8.120 1.00 93.56 123 SER A C 1
ATOM 927 O O . SER A 1 123 ? -7.163 9.366 9.039 1.00 93.56 123 SER A O 1
ATOM 929 N N . PRO A 1 124 ? -6.612 8.650 6.972 1.00 90.62 124 PRO A N 1
ATOM 930 C CA . PRO A 1 124 ? -7.887 7.974 6.754 1.00 90.62 124 PRO A CA 1
ATOM 931 C C . PRO A 1 124 ? -8.190 6.904 7.814 1.00 90.62 124 PRO A C 1
ATOM 933 O O . PRO A 1 124 ? -9.305 6.8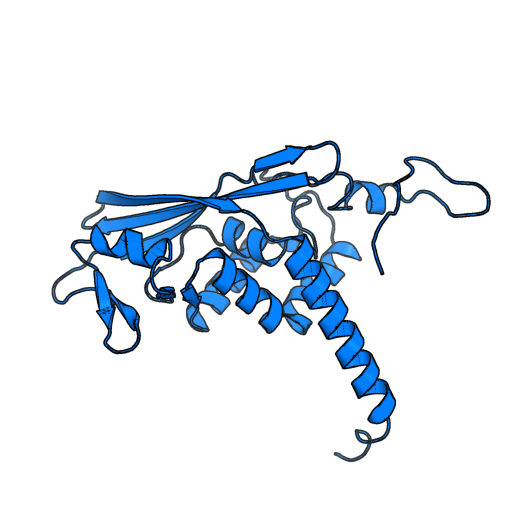52 8.326 1.00 90.62 124 PRO A O 1
ATOM 936 N N . PHE A 1 125 ? -7.193 6.116 8.236 1.00 91.50 125 PHE A N 1
ATOM 937 C CA . PHE A 1 125 ? -7.372 5.148 9.325 1.00 91.50 125 PHE A CA 1
ATOM 938 C C . PHE A 1 125 ? -7.652 5.808 10.677 1.00 91.50 125 PHE A C 1
ATOM 940 O O . PHE A 1 125 ? -8.490 5.312 11.426 1.00 91.50 125 PHE A O 1
ATOM 947 N N . ALA A 1 126 ? -6.991 6.926 10.998 1.00 92.94 126 ALA A N 1
ATOM 948 C CA . ALA A 1 126 ? -7.262 7.641 12.244 1.00 92.94 126 ALA A CA 1
ATOM 949 C C . ALA A 1 126 ? -8.715 8.142 12.297 1.00 92.94 126 ALA A C 1
ATOM 951 O O . ALA A 1 126 ? -9.347 8.047 13.345 1.00 92.94 126 ALA A O 1
ATOM 952 N N . ARG A 1 127 ? -9.264 8.606 11.164 1.00 92.81 127 ARG A N 1
ATOM 953 C CA . ARG A 1 127 ? -10.686 8.966 11.044 1.00 92.81 127 ARG A CA 1
ATOM 954 C C . ARG A 1 127 ? -11.609 7.753 11.103 1.00 92.81 127 ARG A C 1
ATOM 956 O O . ARG A 1 127 ? -12.610 7.806 11.797 1.00 92.81 127 ARG A O 1
ATOM 963 N N . ALA A 1 128 ? -11.276 6.653 10.428 1.00 93.19 128 ALA A N 1
ATOM 964 C CA . ALA A 1 128 ? -12.078 5.430 10.493 1.00 93.19 128 ALA A CA 1
ATOM 965 C C . ALA A 1 128 ? -12.238 4.943 11.946 1.00 93.19 128 ALA A C 1
ATOM 967 O O . ALA A 1 128 ? -13.318 4.530 12.361 1.00 93.19 128 ALA A O 1
ATOM 968 N N . LEU A 1 129 ? -11.175 5.055 12.749 1.00 94.19 129 LEU A N 1
ATOM 969 C CA . LEU A 1 129 ? -11.185 4.619 14.141 1.00 94.19 129 LEU A CA 1
ATOM 970 C C . LEU A 1 129 ? -12.060 5.467 15.070 1.00 94.19 129 LEU A C 1
ATOM 972 O O . LEU A 1 129 ? -12.466 4.952 16.108 1.00 94.19 129 LEU A O 1
ATOM 976 N N . THR A 1 130 ? -12.388 6.717 14.725 1.00 92.88 130 THR A N 1
ATOM 977 C CA . THR A 1 130 ? -13.310 7.518 15.552 1.00 92.88 130 THR A CA 1
ATOM 978 C C . THR A 1 130 ? -14.743 6.992 15.487 1.00 92.88 130 THR A C 1
ATOM 980 O O . THR A 1 130 ? -15.492 7.167 16.443 1.00 92.88 130 THR A O 1
ATOM 983 N N . ALA A 1 131 ? -15.109 6.324 14.389 1.00 91.62 131 ALA A N 1
ATOM 984 C CA . ALA A 1 131 ? -16.403 5.670 14.206 1.00 91.62 131 ALA A CA 1
ATOM 985 C C . ALA A 1 131 ? -16.413 4.198 14.664 1.00 91.62 131 ALA A C 1
ATOM 987 O O . ALA A 1 131 ? -17.477 3.597 14.780 1.00 91.62 131 ALA A O 1
ATOM 988 N N . SER A 1 132 ? -15.242 3.607 14.924 1.00 95.25 132 SER A N 1
ATOM 989 C CA . SER A 1 132 ? -15.115 2.200 15.313 1.00 95.25 132 SER A CA 1
ATOM 990 C C . SER A 1 132 ? -15.597 1.966 16.741 1.00 95.25 132 SER A C 1
ATOM 992 O O . SER A 1 132 ? -15.158 2.615 17.699 1.00 95.25 132 SER A O 1
ATOM 994 N N . THR A 1 133 ? -16.434 0.948 16.909 1.00 94.81 133 THR A N 1
ATOM 995 C CA . THR A 1 133 ? -16.901 0.545 18.237 1.00 94.81 133 THR A CA 1
ATOM 996 C C . THR A 1 133 ? -15.993 -0.506 18.865 1.00 94.81 133 THR A C 1
ATOM 998 O O . THR A 1 133 ? -15.869 -0.540 20.094 1.00 94.81 133 THR A O 1
ATOM 1001 N N . HIS A 1 134 ? -15.269 -1.290 18.060 1.00 96.88 134 HIS A N 1
ATOM 1002 C CA . HIS A 1 134 ? -14.540 -2.473 18.514 1.00 96.88 134 HIS A CA 1
ATOM 1003 C C . HIS A 1 134 ? -13.015 -2.360 18.460 1.00 96.88 134 HIS A C 1
ATOM 1005 O O . HIS A 1 134 ? -12.327 -3.235 18.989 1.00 96.88 134 HIS A O 1
ATOM 1011 N N . PHE A 1 135 ? -12.477 -1.297 17.871 1.00 97.44 135 PHE A N 1
ATOM 1012 C CA . PHE A 1 135 ? -11.042 -1.049 17.765 1.00 97.44 135 PHE A CA 1
ATOM 1013 C C . PHE A 1 135 ? -10.638 0.281 18.394 1.00 97.44 135 PHE A C 1
ATOM 1015 O O . PHE A 1 135 ? -11.431 1.215 18.519 1.00 97.44 135 PHE A O 1
ATOM 1022 N N . GLU A 1 136 ? -9.384 0.340 18.822 1.00 96.00 136 GLU A N 1
ATOM 1023 C CA . GLU A 1 136 ? -8.740 1.495 19.439 1.00 96.00 136 GLU A CA 1
ATOM 1024 C C . GLU A 1 136 ? -7.236 1.485 19.138 1.00 96.00 136 GLU A C 1
ATOM 1026 O O . GLU A 1 136 ? -6.701 0.523 18.583 1.00 96.00 136 GLU A O 1
ATOM 1031 N N . LEU A 1 137 ? -6.534 2.549 19.520 1.00 96.69 137 LEU A N 1
ATOM 1032 C CA . LEU A 1 137 ? -5.080 2.608 19.407 1.00 96.69 137 LEU A CA 1
ATOM 1033 C C . LEU A 1 137 ? -4.412 2.109 20.693 1.00 96.69 137 LEU A C 1
ATOM 1035 O O . LEU A 1 137 ? -4.836 2.415 21.806 1.00 96.69 137 LEU A O 1
ATOM 1039 N N . THR A 1 138 ? -3.327 1.354 20.540 1.00 95.88 138 THR A N 1
ATOM 1040 C CA . THR A 1 138 ? -2.379 1.080 21.628 1.00 95.88 138 THR A CA 1
ATOM 1041 C C . THR A 1 138 ? -1.661 2.368 22.044 1.00 95.88 138 THR A C 1
ATOM 1043 O O . THR A 1 138 ? -1.587 3.325 21.275 1.00 95.88 138 THR A O 1
ATOM 1046 N N . ALA A 1 139 ? -0.997 2.354 23.203 1.00 93.88 139 ALA A N 1
ATOM 1047 C CA . ALA A 1 139 ? -0.103 3.444 23.613 1.00 93.88 139 ALA A CA 1
ATOM 1048 C C . ALA A 1 139 ? 1.029 3.727 22.599 1.00 93.88 139 ALA A C 1
ATOM 1050 O O . ALA A 1 139 ? 1.551 4.834 22.549 1.00 93.88 139 ALA A O 1
ATOM 1051 N N . LYS A 1 140 ? 1.398 2.735 21.774 1.00 94.12 140 LYS A N 1
ATOM 1052 C CA . LYS A 1 140 ? 2.405 2.860 20.707 1.00 94.12 140 LYS A CA 1
ATOM 1053 C C . LYS A 1 140 ? 1.807 3.270 19.348 1.00 94.12 140 LYS A C 1
ATOM 1055 O O . LYS A 1 140 ? 2.521 3.254 18.353 1.00 94.12 140 LYS A O 1
ATOM 1060 N N . GLY A 1 141 ? 0.509 3.577 19.281 1.00 95.50 141 GLY A N 1
ATOM 1061 C CA . GLY A 1 141 ? -0.176 4.028 18.062 1.00 95.50 141 GLY A CA 1
ATOM 1062 C C . GLY A 1 141 ? -0.660 2.923 17.115 1.00 95.50 141 GLY A C 1
ATOM 1063 O O . GLY A 1 141 ? -1.336 3.221 16.140 1.00 95.50 141 GLY A O 1
ATOM 1064 N N . TRP A 1 142 ? -0.382 1.648 17.399 1.00 97.38 142 TRP A N 1
ATOM 1065 C CA . TRP A 1 142 ? -0.889 0.522 16.600 1.00 97.38 142 TRP A CA 1
ATOM 1066 C C . TRP A 1 142 ? -2.374 0.278 16.832 1.00 97.38 142 TRP A C 1
ATOM 1068 O O . TRP A 1 142 ? -2.828 0.354 17.976 1.00 97.38 142 TRP A O 1
ATOM 1078 N N . ILE A 1 143 ? -3.103 -0.085 15.777 1.00 97.50 143 ILE A N 1
ATOM 1079 C CA . ILE A 1 143 ? -4.505 -0.485 15.891 1.00 97.50 143 ILE A CA 1
ATOM 1080 C C . ILE A 1 143 ? -4.603 -1.803 16.658 1.00 97.50 143 ILE A C 1
ATOM 1082 O O . ILE A 1 143 ? -4.012 -2.812 16.273 1.00 97.50 143 ILE A O 1
ATOM 1086 N N . ARG A 1 144 ? -5.421 -1.821 17.710 1.00 96.62 144 ARG A N 1
ATOM 1087 C CA . ARG A 1 144 ? -5.788 -3.036 18.433 1.00 96.62 144 ARG A CA 1
ATOM 1088 C C . ARG A 1 144 ? -7.291 -3.171 18.571 1.00 96.62 144 ARG A C 1
ATOM 1090 O O . ARG A 1 144 ? -8.041 -2.200 18.579 1.00 96.62 144 ARG A O 1
ATOM 1097 N N . ARG A 1 145 ? -7.714 -4.414 18.737 1.00 97.19 145 ARG A N 1
ATOM 1098 C CA . ARG A 1 145 ? -9.080 -4.749 19.111 1.00 97.19 145 ARG A CA 1
ATOM 1099 C C . ARG A 1 145 ? -9.298 -4.477 20.598 1.00 97.19 145 ARG A C 1
ATOM 1101 O O . ARG A 1 145 ? -8.416 -4.769 21.406 1.00 97.19 145 ARG A O 1
ATOM 1108 N N . LYS A 1 146 ? -10.469 -3.956 20.953 1.00 96.19 146 LYS A N 1
ATOM 1109 C CA . LYS A 1 146 ? -10.911 -3.795 22.341 1.00 96.19 146 LYS A CA 1
ATOM 1110 C C . LYS A 1 146 ? -11.170 -5.158 22.982 1.00 96.19 146 LYS A C 1
ATOM 1112 O O . LYS A 1 146 ? -11.576 -6.110 22.310 1.00 96.19 146 LYS A O 1
ATOM 1117 N N . ALA A 1 147 ? -10.949 -5.240 24.291 1.00 94.38 147 ALA A N 1
ATOM 1118 C CA . ALA A 1 147 ? -11.196 -6.455 25.060 1.00 94.38 147 ALA A CA 1
ATOM 1119 C C . ALA A 1 147 ? -12.658 -6.920 24.914 1.00 94.38 147 ALA A C 1
ATOM 1121 O O . ALA A 1 147 ? -13.578 -6.105 24.908 1.00 94.38 147 ALA A O 1
ATOM 1122 N N . GLY A 1 148 ? -12.863 -8.233 24.774 1.00 91.06 148 GLY A N 1
ATOM 1123 C CA . GLY A 1 148 ? -14.193 -8.842 24.643 1.00 91.06 148 GLY A CA 1
ATOM 1124 C C . GLY A 1 148 ? -14.845 -8.732 23.260 1.00 91.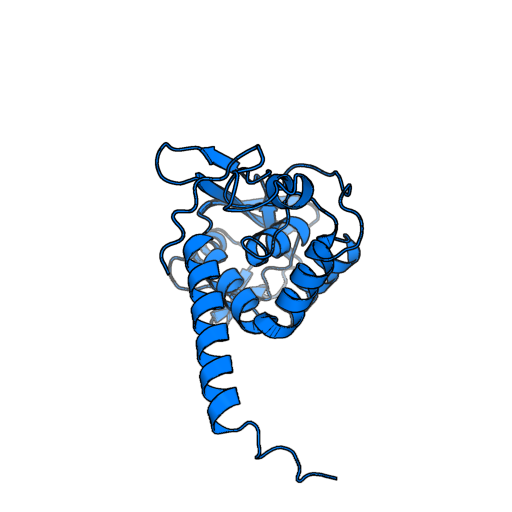06 148 GLY A C 1
ATOM 1125 O O . GLY A 1 148 ? -15.904 -9.319 23.056 1.00 91.06 148 GLY A O 1
ATOM 1126 N N . SER A 1 149 ? -14.238 -8.032 22.295 1.00 93.94 149 SER A N 1
ATOM 1127 C CA . SER A 1 149 ? -14.748 -8.002 20.921 1.00 93.94 149 SER A CA 1
ATOM 1128 C C . SER A 1 149 ? -14.182 -9.140 20.069 1.00 93.94 149 SER A C 1
ATOM 1130 O O . SER A 1 149 ? -12.995 -9.458 20.139 1.00 93.94 149 SER A O 1
ATOM 1132 N N . ASN A 1 150 ? -15.018 -9.684 19.181 1.00 92.62 150 ASN A N 1
ATOM 1133 C CA . ASN A 1 150 ? -14.628 -10.623 18.125 1.00 92.62 150 ASN A CA 1
ATOM 1134 C C . ASN A 1 150 ? -14.629 -9.983 16.724 1.00 92.62 150 ASN A C 1
ATOM 1136 O O . ASN A 1 150 ? -14.322 -10.662 15.742 1.00 92.62 150 ASN A O 1
ATOM 1140 N N . ALA A 1 151 ? -14.855 -8.670 16.626 1.00 96.31 151 ALA A N 1
ATOM 1141 C CA . ALA A 1 151 ? -14.931 -7.960 15.352 1.00 96.31 151 ALA A CA 1
ATOM 1142 C C . ALA A 1 151 ? -13.587 -7.887 14.614 1.00 96.31 151 ALA A C 1
ATOM 1144 O O . ALA A 1 151 ? -12.555 -7.738 15.251 1.00 96.31 151 ALA A O 1
ATOM 1145 N N . GLN A 1 152 ? -13.558 -7.941 13.286 1.00 96.44 152 GLN A N 1
ATOM 1146 C CA . GLN A 1 152 ? -12.360 -7.776 12.460 1.00 96.44 152 GLN A CA 1
ATOM 1147 C C . GLN A 1 152 ? -12.374 -6.418 11.756 1.00 96.44 152 GLN A C 1
ATOM 1149 O O . GLN A 1 152 ? -13.345 -6.076 11.096 1.00 96.44 152 GLN A O 1
ATOM 1154 N N . LEU A 1 153 ? -11.277 -5.665 11.849 1.00 97.31 153 LEU A N 1
ATOM 1155 C CA . LEU A 1 153 ? -11.097 -4.434 11.087 1.00 97.31 153 LEU A CA 1
ATOM 1156 C C . LEU A 1 153 ? -10.307 -4.755 9.828 1.00 97.31 153 LEU A C 1
ATOM 1158 O O . LEU A 1 153 ? -9.157 -5.210 9.903 1.00 97.31 153 LEU A O 1
ATOM 1162 N N . ARG A 1 154 ? -10.929 -4.532 8.677 1.00 96.75 154 ARG A N 1
ATOM 1163 C CA . ARG A 1 154 ? -10.365 -4.848 7.371 1.00 96.75 154 ARG A CA 1
ATOM 1164 C C . ARG A 1 154 ? -10.275 -3.601 6.516 1.00 96.75 154 ARG A C 1
ATOM 1166 O O . ARG A 1 154 ? -11.064 -2.674 6.662 1.00 96.75 154 ARG A O 1
ATOM 1173 N N . PHE A 1 155 ? -9.310 -3.595 5.611 1.00 97.62 155 PHE A N 1
ATOM 1174 C CA . PHE A 1 155 ? -9.235 -2.594 4.562 1.00 97.62 155 PHE A CA 1
ATOM 1175 C C . PHE A 1 155 ? -8.926 -3.243 3.223 1.00 97.62 155 PHE A C 1
ATOM 1177 O O . PHE A 1 155 ? -8.342 -4.327 3.168 1.00 97.62 155 PHE A O 1
ATOM 1184 N N . PHE A 1 156 ? -9.301 -2.560 2.154 1.00 97.44 156 PHE A N 1
ATOM 1185 C CA . PHE A 1 156 ? -8.934 -2.917 0.792 1.00 97.44 156 PHE A CA 1
ATOM 1186 C C . PHE A 1 156 ? -8.893 -1.665 -0.080 1.00 97.44 156 PHE A C 1
ATOM 1188 O O . PHE A 1 156 ? -9.448 -0.618 0.273 1.00 97.44 156 PHE A O 1
ATOM 1195 N N . VAL A 1 157 ? -8.213 -1.777 -1.219 1.00 97.38 157 VAL A N 1
ATOM 1196 C CA . VAL A 1 157 ? -8.101 -0.707 -2.212 1.00 97.38 157 VAL A CA 1
ATOM 1197 C C . VAL A 1 1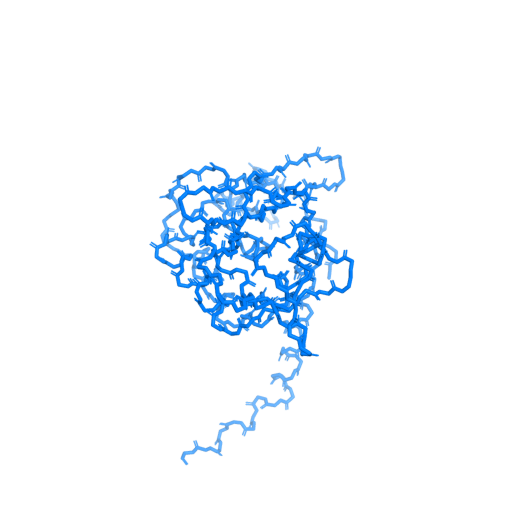57 ? -8.792 -1.148 -3.497 1.00 97.38 157 VAL A C 1
ATOM 1199 O O . VAL A 1 1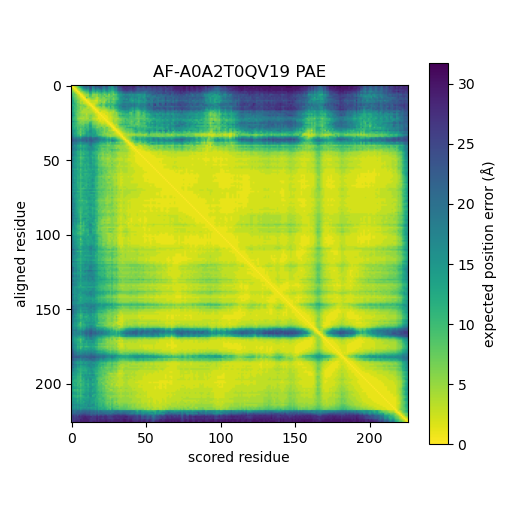57 ? -8.581 -2.263 -3.961 1.00 97.38 157 VAL A O 1
ATOM 1202 N N . THR A 1 158 ? -9.642 -0.289 -4.055 1.00 95.62 158 THR A N 1
ATOM 1203 C CA . THR A 1 158 ? -10.475 -0.583 -5.234 1.00 95.62 158 THR A CA 1
ATOM 1204 C C . THR A 1 158 ? -10.606 0.646 -6.137 1.00 95.62 158 THR A C 1
ATOM 1206 O O . THR A 1 158 ? -10.038 1.698 -5.851 1.00 95.62 158 THR A O 1
ATOM 1209 N N . ASP A 1 159 ? -11.367 0.525 -7.224 1.00 94.12 159 ASP A N 1
ATOM 1210 C CA . ASP A 1 159 ? -11.806 1.618 -8.093 1.00 94.12 159 ASP A CA 1
ATOM 1211 C C . ASP A 1 159 ? -10.624 2.459 -8.609 1.00 94.12 159 ASP A C 1
ATOM 1213 O O . ASP A 1 159 ? -10.528 3.661 -8.350 1.00 94.12 159 ASP A O 1
ATOM 1217 N N . HIS A 1 160 ? -9.700 1.829 -9.344 1.00 93.56 160 HIS A N 1
ATOM 1218 C CA . HIS A 1 160 ? -8.595 2.549 -9.973 1.00 93.56 160 HIS A CA 1
ATOM 1219 C C . HIS A 1 160 ? -9.112 3.398 -11.142 1.00 93.56 160 HIS A C 1
ATOM 1221 O O . HIS A 1 160 ? -9.477 2.874 -12.202 1.00 93.56 160 HIS A O 1
ATOM 1227 N N . VAL A 1 161 ? -9.116 4.717 -10.953 1.00 91.69 161 VAL A N 1
ATOM 1228 C CA . VAL A 1 161 ? -9.559 5.702 -11.943 1.00 91.69 161 VAL A CA 1
ATOM 1229 C C . VAL A 1 161 ? -8.350 6.414 -12.535 1.00 91.69 161 VAL A C 1
ATOM 1231 O O . VAL A 1 161 ? -7.547 6.994 -11.809 1.00 91.69 161 VAL A O 1
ATOM 1234 N N . VAL A 1 162 ? -8.269 6.421 -13.865 1.00 88.56 162 VAL A N 1
ATOM 1235 C CA . VAL A 1 162 ? -7.270 7.159 -14.644 1.00 88.56 162 VAL A CA 1
ATOM 1236 C C . VAL A 1 162 ? -7.978 8.309 -15.357 1.00 88.56 162 VAL A C 1
ATOM 1238 O O . VAL A 1 162 ? -8.817 8.081 -16.228 1.00 88.56 162 VAL A O 1
ATOM 1241 N N . ARG A 1 163 ? -7.652 9.552 -14.998 1.00 85.62 163 ARG A N 1
ATOM 1242 C CA . ARG A 1 163 ? -8.162 10.761 -15.656 1.00 85.62 163 ARG A CA 1
ATOM 1243 C C . ARG A 1 163 ? -7.068 11.358 -16.531 1.00 85.62 163 ARG A C 1
ATOM 1245 O O . ARG A 1 163 ? -6.038 11.812 -16.035 1.00 85.62 163 ARG A O 1
ATOM 1252 N N . LYS A 1 164 ? -7.297 11.357 -17.844 1.00 76.25 164 LYS A N 1
ATOM 1253 C CA . LYS A 1 164 ? -6.396 12.000 -18.807 1.00 76.25 164 LYS A CA 1
ATOM 1254 C C . LYS A 1 164 ? -6.578 13.517 -18.726 1.00 76.25 164 LYS A C 1
ATOM 1256 O O . LYS A 1 164 ? -7.705 13.999 -18.814 1.00 76.25 164 LYS A O 1
ATOM 1261 N N . SER A 1 165 ? -5.485 14.260 -18.572 1.00 64.94 165 SER A N 1
ATOM 1262 C CA . SER A 1 165 ? -5.463 15.717 -18.747 1.00 64.94 165 SER A CA 1
ATOM 1263 C C . SER A 1 165 ? -4.429 16.106 -19.806 1.00 64.94 165 SER A C 1
ATOM 1265 O O . SER A 1 165 ? -3.620 15.278 -20.223 1.00 64.94 165 SER A O 1
ATOM 1267 N N . ALA A 1 166 ? -4.457 17.364 -20.251 1.00 56.66 166 ALA A N 1
ATOM 1268 C CA . ALA A 1 166 ? -3.559 17.864 -21.292 1.00 56.66 166 ALA A CA 1
ATOM 1269 C C . ALA A 1 166 ? -2.067 17.843 -20.897 1.00 56.66 166 ALA A C 1
ATOM 1271 O O . ALA A 1 166 ? -1.216 17.846 -21.782 1.00 56.66 166 ALA A O 1
ATOM 1272 N N . SER A 1 167 ? -1.741 17.828 -19.597 1.00 58.00 167 SER A N 1
ATOM 1273 C CA . SER A 1 167 ? -0.359 17.904 -19.096 1.00 58.00 167 SER A CA 1
ATOM 1274 C C . SER A 1 167 ? 0.080 16.682 -18.286 1.00 58.00 167 SER A C 1
ATOM 1276 O O . SER A 1 167 ? 1.241 16.291 -18.383 1.00 58.00 167 SER A O 1
ATOM 1278 N N . THR A 1 168 ? -0.812 16.052 -17.513 1.00 64.00 168 THR A N 1
ATOM 1279 C CA . THR A 1 168 ? -0.503 14.844 -16.723 1.00 64.00 168 THR A CA 1
ATOM 1280 C C . THR A 1 168 ? -1.711 13.913 -16.570 1.00 64.00 168 THR A C 1
ATOM 1282 O O . THR A 1 168 ? -2.860 14.352 -16.514 1.00 64.00 168 THR A O 1
ATOM 1285 N N . 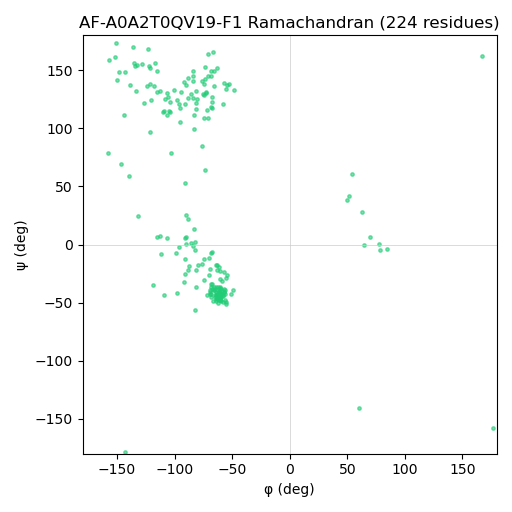ASN A 1 169 ? -1.471 12.603 -16.482 1.00 73.56 169 ASN A N 1
ATOM 1286 C CA . ASN A 1 169 ? -2.518 11.637 -16.146 1.00 73.56 169 ASN A CA 1
ATOM 1287 C C . ASN A 1 169 ? -2.679 11.587 -14.621 1.00 73.56 169 ASN A C 1
ATOM 1289 O O . ASN A 1 169 ? -1.789 11.103 -13.923 1.00 73.56 169 ASN A O 1
ATOM 1293 N N . GLU A 1 170 ? -3.806 12.070 -14.100 1.00 86.25 170 GLU A N 1
ATOM 1294 C CA . GLU A 1 170 ? -4.130 11.927 -12.681 1.00 86.25 170 GLU A CA 1
ATOM 1295 C C . GLU A 1 170 ? -4.724 10.541 -12.428 1.00 86.25 170 GLU A C 1
ATOM 1297 O O . GLU A 1 170 ? -5.615 10.091 -13.150 1.00 86.25 170 GLU A O 1
ATOM 1302 N N . GLN A 1 171 ? -4.227 9.857 -11.400 1.00 91.50 171 GLN A N 1
ATOM 1303 C CA . GLN A 1 171 ? -4.716 8.539 -11.014 1.00 91.50 171 GLN A CA 1
ATOM 1304 C C . GLN A 1 171 ? -5.156 8.558 -9.552 1.00 91.50 171 GLN A C 1
ATOM 1306 O O . GLN A 1 171 ? -4.464 9.117 -8.697 1.00 91.50 171 GLN A O 1
ATOM 1311 N N . THR A 1 172 ? -6.301 7.943 -9.265 1.00 95.12 172 THR A N 1
ATOM 1312 C CA . THR A 1 172 ? -6.840 7.796 -7.906 1.00 95.12 172 THR A CA 1
ATOM 1313 C C . THR A 1 172 ? -7.317 6.370 -7.668 1.00 95.12 172 THR A C 1
ATOM 1315 O O . THR A 1 172 ? -7.725 5.681 -8.603 1.00 95.12 172 THR A O 1
ATOM 1318 N N . MET A 1 173 ? -7.322 5.943 -6.409 1.00 96.69 173 MET A N 1
ATOM 1319 C CA . MET A 1 173 ? -7.941 4.693 -5.963 1.00 96.69 173 MET A CA 1
ATOM 1320 C C . MET A 1 173 ? -8.785 4.942 -4.717 1.00 96.69 173 MET A C 1
ATOM 1322 O O . MET A 1 173 ? -8.523 5.873 -3.962 1.00 96.69 173 MET A O 1
ATOM 1326 N N . MET A 1 174 ? -9.783 4.102 -4.484 1.00 97.62 174 MET A N 1
ATOM 1327 C CA . MET A 1 174 ? -10.621 4.147 -3.293 1.00 97.62 174 MET A CA 1
ATOM 1328 C C . MET A 1 174 ? -10.039 3.259 -2.195 1.00 97.62 174 MET A C 1
ATOM 1330 O O . MET A 1 174 ? -9.919 2.051 -2.381 1.00 97.62 174 MET A O 1
ATOM 1334 N N . LEU A 1 175 ? -9.727 3.846 -1.041 1.00 97.88 175 LEU A N 1
ATOM 1335 C CA . LEU A 1 175 ? -9.449 3.126 0.198 1.00 97.88 175 LEU A CA 1
ATOM 1336 C C . LEU A 1 175 ? -10.763 2.913 0.953 1.00 97.88 175 LEU A C 1
ATOM 1338 O O . LEU A 1 175 ? -11.489 3.870 1.235 1.00 97.88 175 LEU A O 1
ATOM 1342 N N . VAL A 1 176 ? -11.053 1.662 1.293 1.00 97.94 176 VAL A N 1
ATOM 1343 C CA . VAL A 1 176 ? -12.226 1.275 2.081 1.00 97.94 176 VAL A CA 1
ATOM 1344 C C . VAL A 1 176 ? -11.762 0.634 3.380 1.00 97.94 176 VAL A C 1
ATOM 1346 O O . VAL A 1 176 ? -10.845 -0.185 3.362 1.00 97.94 176 VAL A O 1
ATOM 1349 N N . VAL A 1 177 ? -12.392 1.006 4.496 1.00 97.75 177 VAL A N 1
ATOM 1350 C CA . VAL A 1 177 ? -12.177 0.388 5.812 1.00 97.75 177 VAL A CA 1
ATOM 1351 C C . VAL A 1 177 ? -13.525 -0.049 6.365 1.00 97.75 177 VAL A C 1
ATOM 1353 O O . VAL A 1 177 ? -14.417 0.782 6.556 1.00 97.75 177 VAL A O 1
ATOM 1356 N N . ASP A 1 178 ? -13.642 -1.342 6.640 1.00 97.06 178 ASP A N 1
ATOM 1357 C CA . ASP A 1 178 ? -14.851 -1.981 7.143 1.00 97.06 178 ASP A CA 1
ATOM 1358 C C . ASP A 1 178 ? -14.546 -2.670 8.492 1.00 97.06 178 ASP A C 1
ATOM 1360 O O . ASP A 1 178 ? -13.493 -3.288 8.678 1.00 97.06 178 ASP A O 1
ATOM 1364 N N . GLU A 1 179 ? -15.463 -2.542 9.449 1.00 96.62 179 GLU A N 1
ATOM 1365 C CA . GLU A 1 179 ? -15.483 -3.251 10.732 1.00 96.62 179 GLU A CA 1
ATOM 1366 C C . GLU A 1 179 ? -16.539 -4.357 10.647 1.00 96.62 179 GLU A C 1
ATOM 1368 O O . GLU A 1 179 ? -17.728 -4.088 10.505 1.00 96.62 179 GLU A O 1
ATOM 1373 N N . GLU A 1 180 ? -16.106 -5.612 10.706 1.00 95.38 180 GLU A N 1
ATOM 1374 C CA . GLU A 1 180 ? -16.976 -6.781 10.606 1.00 95.38 180 GLU A CA 1
ATOM 1375 C C . GLU A 1 180 ? -17.184 -7.408 11.984 1.00 95.38 180 GLU A C 1
ATOM 1377 O O . GLU A 1 180 ? -16.214 -7.824 12.612 1.00 95.38 180 GLU A O 1
ATOM 1382 N N . ASN A 1 181 ? -18.424 -7.533 12.453 1.00 93.19 181 ASN A N 1
ATOM 1383 C CA . ASN A 1 181 ? -18.755 -8.221 13.700 1.00 93.19 181 ASN A CA 1
ATOM 1384 C C . ASN A 1 181 ? -19.937 -9.170 13.483 1.00 93.19 181 ASN A C 1
ATOM 1386 O O . ASN A 1 181 ? -20.945 -8.782 12.900 1.00 93.19 181 ASN A O 1
ATOM 1390 N N . SER A 1 182 ? -19.826 -10.417 13.950 1.00 86.62 182 SER A N 1
ATOM 1391 C CA . SER A 1 182 ? -20.894 -11.428 13.843 1.00 86.62 182 SER A CA 1
ATOM 1392 C C . SER A 1 182 ? -21.482 -11.581 12.426 1.00 86.62 182 SER A C 1
ATOM 1394 O O . SER A 1 182 ? -22.689 -11.735 12.259 1.00 86.62 182 SER A O 1
ATOM 1396 N N . GLY A 1 183 ? -20.630 -11.503 11.395 1.00 82.44 183 GLY A N 1
ATOM 1397 C CA . GLY A 1 183 ? -21.026 -11.608 9.984 1.00 82.44 183 GLY A CA 1
ATOM 1398 C C . GLY A 1 183 ? -21.670 -10.348 9.392 1.00 82.44 183 GLY A C 1
ATOM 1399 O O . GLY A 1 183 ? -22.022 -10.343 8.215 1.00 82.44 183 GLY A O 1
ATOM 1400 N N . GLN A 1 184 ? -21.813 -9.272 10.171 1.00 88.25 184 GLN A N 1
ATOM 1401 C CA . GLN A 1 184 ? -22.257 -7.969 9.683 1.00 88.25 184 GLN A CA 1
ATOM 1402 C C . GLN A 1 184 ? -21.050 -7.069 9.434 1.00 88.25 184 GLN A C 1
ATOM 1404 O O . GLN A 1 184 ? -20.250 -6.834 10.335 1.00 88.25 184 GLN A O 1
ATOM 1409 N N . SER A 1 185 ? -20.937 -6.549 8.212 1.00 91.88 185 SER A N 1
ATOM 1410 C CA . SER A 1 185 ? -19.893 -5.597 7.828 1.00 91.88 185 SER A CA 1
ATOM 1411 C C . SER A 1 185 ? -20.417 -4.167 7.923 1.00 91.88 185 SER A C 1
ATOM 1413 O O . SER A 1 185 ? -21.377 -3.808 7.238 1.00 91.88 185 SER A O 1
ATOM 1415 N N . HIS A 1 186 ? -19.774 -3.339 8.741 1.00 94.44 186 HIS A N 1
ATOM 1416 C 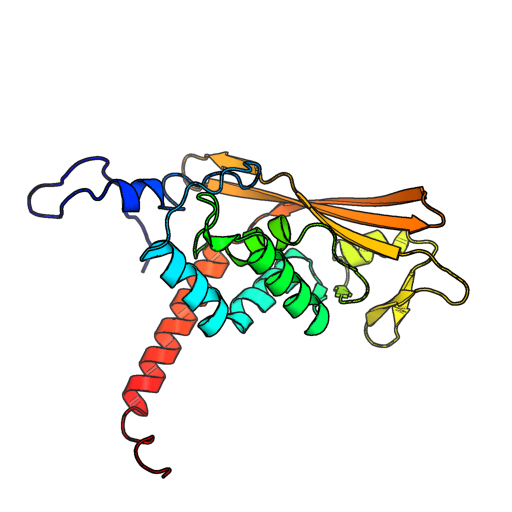CA . HIS A 1 186 ? -20.068 -1.920 8.885 1.00 94.44 186 HIS A CA 1
ATOM 1417 C C . HIS A 1 186 ? -18.957 -1.073 8.262 1.00 94.44 186 HIS A C 1
ATOM 1419 O O . HIS A 1 186 ? -17.783 -1.210 8.600 1.00 94.44 186 HIS A O 1
ATOM 1425 N N . ARG A 1 187 ? -19.325 -0.174 7.348 1.00 96.69 187 ARG A N 1
ATOM 1426 C CA . ARG A 1 187 ? -18.363 0.683 6.657 1.00 96.69 187 ARG A CA 1
ATOM 1427 C C . ARG A 1 187 ? -17.982 1.886 7.501 1.00 96.69 187 ARG A C 1
ATOM 1429 O O . ARG A 1 187 ? -18.817 2.753 7.733 1.00 96.69 187 ARG A O 1
ATOM 1436 N N . LEU A 1 188 ? -16.709 1.969 7.871 1.00 96.69 188 LEU A N 1
ATOM 1437 C CA . LEU A 1 188 ? -16.166 3.090 8.639 1.00 96.69 188 LEU A CA 1
ATOM 1438 C C . LEU A 1 188 ? -15.610 4.196 7.744 1.00 96.69 188 LEU A C 1
ATOM 1440 O O . LEU A 1 188 ? -15.645 5.370 8.106 1.00 96.69 188 LEU A O 1
ATOM 1444 N N . LEU A 1 189 ? -15.072 3.830 6.580 1.00 96.44 189 LEU A N 1
ATOM 1445 C CA . LEU A 1 189 ? -14.448 4.774 5.661 1.00 96.44 189 LEU A CA 1
ATOM 1446 C C . LEU A 1 189 ? -14.589 4.307 4.213 1.00 96.44 189 LEU A C 1
ATOM 1448 O O . LEU A 1 189 ? -14.415 3.129 3.902 1.00 96.44 189 LEU A O 1
ATOM 1452 N N . ARG A 1 190 ? -14.820 5.267 3.315 1.00 97.06 190 ARG A N 1
ATOM 1453 C CA . ARG A 1 190 ? -14.589 5.121 1.878 1.00 97.06 190 ARG A CA 1
ATOM 1454 C C . ARG A 1 190 ? -14.077 6.439 1.311 1.00 97.06 190 ARG A C 1
ATOM 1456 O O . ARG A 1 190 ? -14.828 7.406 1.248 1.00 97.06 190 ARG A O 1
ATOM 1463 N N . GLU A 1 191 ? -12.819 6.469 0.890 1.00 95.44 191 GLU A N 1
ATOM 1464 C CA . GLU A 1 191 ? -12.139 7.707 0.496 1.00 95.44 191 GLU A CA 1
ATOM 1465 C C . GLU A 1 191 ? -11.276 7.530 -0.751 1.00 95.44 191 GLU A C 1
ATOM 1467 O O . GLU A 1 191 ? -10.572 6.533 -0.892 1.00 95.44 191 GLU A O 1
ATOM 1472 N N . GLY A 1 192 ? -11.336 8.505 -1.658 1.00 95.88 192 GLY A N 1
ATOM 1473 C CA . GLY A 1 192 ? -10.488 8.545 -2.844 1.00 95.88 192 GLY A CA 1
ATOM 1474 C C . GLY A 1 192 ? -9.116 9.113 -2.510 1.00 95.88 192 GLY A C 1
ATOM 1475 O O . GLY A 1 192 ? -9.006 10.253 -2.066 1.00 95.88 192 GLY A O 1
ATOM 1476 N N . VAL A 1 193 ? -8.071 8.333 -2.761 1.00 95.56 193 VAL A N 1
ATOM 1477 C CA . VAL A 1 193 ? -6.676 8.694 -2.513 1.00 95.56 193 VAL A CA 1
ATOM 1478 C C . VAL A 1 193 ? -5.950 8.842 -3.846 1.00 95.56 193 VAL A C 1
ATOM 1480 O O . VAL A 1 193 ? -6.046 7.988 -4.733 1.00 95.56 193 VAL A O 1
ATOM 1483 N N . LYS A 1 194 ? -5.216 9.944 -3.997 1.00 94.94 194 LYS A N 1
ATOM 1484 C CA . LYS A 1 194 ? -4.404 10.224 -5.183 1.00 94.94 194 LYS A CA 1
ATOM 1485 C C . LYS A 1 194 ? -3.141 9.366 -5.202 1.00 94.94 194 LYS A C 1
ATOM 1487 O O . LYS A 1 194 ? -2.473 9.215 -4.181 1.00 94.94 194 LYS A O 1
ATOM 1492 N N . LEU A 1 195 ? -2.791 8.845 -6.376 1.00 94.69 195 LEU A N 1
ATOM 1493 C CA . LEU A 1 195 ? -1.551 8.102 -6.580 1.00 94.69 195 LEU A CA 1
ATOM 1494 C C . LEU A 1 195 ? -0.395 9.073 -6.839 1.00 94.69 195 LEU A C 1
ATOM 1496 O O . LEU A 1 195 ? -0.436 9.890 -7.759 1.00 94.69 195 LEU A O 1
ATOM 1500 N N . GLU A 1 196 ? 0.675 8.952 -6.062 1.00 94.44 196 GLU A N 1
ATOM 1501 C CA . GLU A 1 196 ? 1.902 9.743 -6.193 1.00 94.44 196 GLU A CA 1
ATOM 1502 C C . GLU A 1 196 ? 2.917 9.045 -7.128 1.00 94.44 196 GLU A C 1
ATOM 1504 O O . GLU A 1 196 ? 4.077 8.825 -6.772 1.00 94.44 196 GLU A O 1
ATOM 1509 N N . ILE A 1 197 ? 2.478 8.684 -8.342 1.00 91.69 197 ILE A N 1
ATOM 1510 C CA . ILE A 1 197 ? 3.271 7.919 -9.329 1.00 91.69 197 ILE A CA 1
ATOM 1511 C C . ILE A 1 197 ? 4.608 8.607 -9.642 1.00 91.69 197 ILE A C 1
ATOM 1513 O O . ILE A 1 197 ? 5.668 7.982 -9.573 1.00 91.69 197 ILE A O 1
ATOM 1517 N N . ASP A 1 198 ? 4.586 9.907 -9.944 1.00 90.88 198 ASP A N 1
ATOM 1518 C CA . ASP A 1 198 ? 5.802 10.656 -10.287 1.00 90.88 198 ASP A CA 1
ATOM 1519 C C . ASP A 1 198 ? 6.770 10.762 -9.109 1.00 90.88 198 ASP A C 1
ATOM 1521 O O . ASP A 1 198 ? 7.987 10.669 -9.283 1.00 90.88 198 ASP A O 1
ATOM 1525 N N . PHE A 1 199 ? 6.240 10.909 -7.894 1.00 94.19 199 PHE A N 1
ATOM 1526 C CA . PHE A 1 199 ? 7.058 10.925 -6.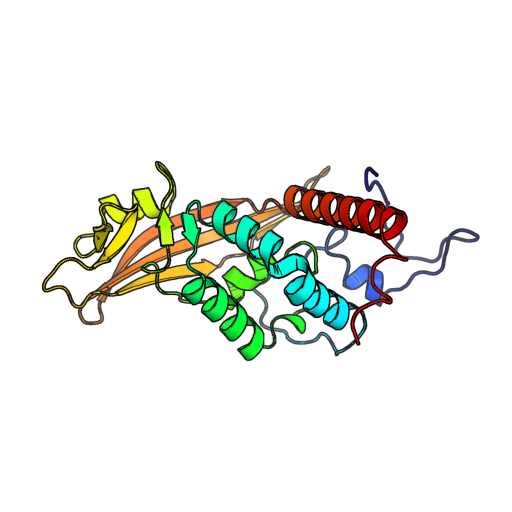690 1.00 94.19 199 PHE A CA 1
ATOM 1527 C C . PHE A 1 199 ? 7.770 9.582 -6.501 1.00 94.19 199 PHE A C 1
ATOM 1529 O O . PHE A 1 199 ? 8.982 9.570 -6.282 1.00 94.19 199 PHE A O 1
ATOM 1536 N N . PHE A 1 200 ? 7.061 8.458 -6.654 1.00 95.19 200 PHE A N 1
ATOM 1537 C CA . PHE A 1 200 ? 7.670 7.132 -6.549 1.00 95.19 200 PHE A CA 1
ATOM 1538 C C . PHE A 1 200 ? 8.764 6.920 -7.601 1.00 95.19 200 PHE A C 1
ATOM 1540 O O . PHE A 1 200 ? 9.871 6.501 -7.266 1.00 95.19 200 PHE A O 1
ATOM 1547 N N . ARG A 1 201 ? 8.517 7.296 -8.859 1.00 92.50 201 ARG A N 1
ATOM 1548 C CA . ARG A 1 201 ? 9.526 7.206 -9.928 1.00 92.50 201 ARG A CA 1
ATOM 1549 C C . ARG A 1 201 ? 10.774 8.032 -9.619 1.00 92.50 201 ARG A C 1
ATOM 1551 O O . ARG A 1 201 ? 11.894 7.546 -9.770 1.00 92.50 201 ARG A O 1
ATOM 1558 N N . ASN A 1 202 ? 10.591 9.264 -9.149 1.00 93.44 202 ASN A N 1
ATOM 1559 C CA . ASN A 1 202 ? 11.699 10.136 -8.764 1.00 93.44 202 ASN A CA 1
ATOM 1560 C C . ASN A 1 202 ? 12.473 9.579 -7.561 1.00 93.44 202 ASN A C 1
ATOM 1562 O O . ASN A 1 202 ? 13.704 9.659 -7.529 1.00 93.44 202 ASN A O 1
ATOM 1566 N N . LEU A 1 203 ? 11.771 8.982 -6.593 1.00 95.06 203 LEU A N 1
ATOM 1567 C CA . LEU A 1 203 ? 12.371 8.301 -5.450 1.00 95.06 203 LEU A CA 1
ATOM 1568 C C . LEU A 1 203 ? 13.254 7.131 -5.904 1.00 95.06 203 LEU A C 1
ATOM 1570 O O . LEU A 1 203 ? 14.404 7.037 -5.469 1.00 95.06 203 LEU A O 1
ATOM 1574 N N . LEU A 1 204 ? 12.753 6.281 -6.802 1.00 93.69 204 LEU A N 1
ATOM 1575 C CA . LEU A 1 204 ? 13.508 5.161 -7.365 1.00 93.69 204 LEU A CA 1
ATOM 1576 C C . LEU A 1 204 ? 14.735 5.637 -8.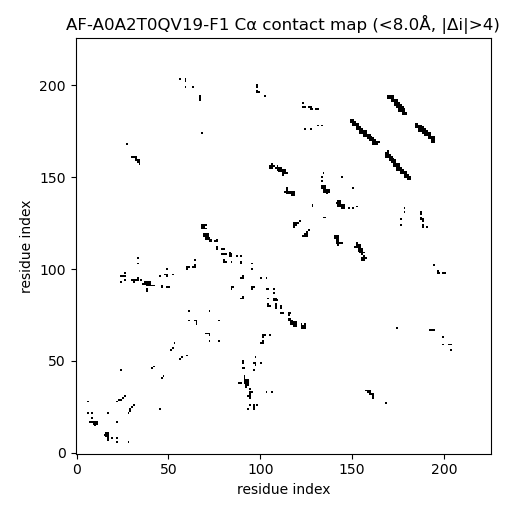141 1.00 93.69 204 LEU A C 1
ATOM 1578 O O . LEU A 1 204 ? 15.848 5.210 -7.839 1.00 93.69 204 LEU A O 1
ATOM 1582 N N . GLY A 1 205 ? 14.564 6.589 -9.062 1.00 93.00 205 GLY A N 1
ATOM 1583 C CA . GLY A 1 205 ? 15.675 7.136 -9.842 1.00 93.00 205 GLY A CA 1
ATOM 1584 C C . GLY A 1 205 ? 16.759 7.764 -8.960 1.00 93.00 205 GLY A C 1
ATOM 1585 O O . GLY A 1 205 ? 17.952 7.556 -9.188 1.00 93.00 205 GLY A O 1
ATOM 1586 N N . LYS A 1 206 ? 16.369 8.478 -7.893 1.00 94.19 206 LYS A N 1
ATOM 1587 C CA . LYS A 1 206 ? 17.321 9.004 -6.905 1.00 94.19 206 LYS A CA 1
ATOM 1588 C C . LYS A 1 206 ? 18.069 7.873 -6.199 1.00 94.19 206 LYS A C 1
ATOM 1590 O O . LYS A 1 206 ? 19.287 7.958 -6.072 1.00 94.19 206 LYS A O 1
ATOM 1595 N N . ARG A 1 207 ? 17.366 6.833 -5.743 1.00 93.75 207 ARG A N 1
ATOM 1596 C CA . ARG A 1 207 ? 17.961 5.683 -5.042 1.00 93.75 207 ARG A CA 1
ATOM 1597 C C . ARG A 1 207 ? 18.939 4.914 -5.927 1.00 93.75 207 ARG A C 1
ATOM 1599 O O . ARG A 1 207 ? 20.042 4.631 -5.474 1.00 93.75 207 ARG A O 1
ATOM 1606 N N . MET A 1 208 ? 18.572 4.633 -7.176 1.00 92.00 208 MET A N 1
ATOM 1607 C CA . MET A 1 208 ? 19.449 3.965 -8.143 1.00 92.00 208 MET A CA 1
ATOM 1608 C C . MET A 1 208 ? 20.723 4.777 -8.384 1.00 92.00 208 MET A C 1
ATOM 1610 O O . MET A 1 208 ? 21.817 4.253 -8.210 1.00 92.00 208 MET A O 1
ATOM 1614 N N . ARG A 1 209 ? 20.594 6.086 -8.640 1.00 95.12 209 ARG A N 1
ATOM 1615 C CA . ARG A 1 209 ? 21.749 6.980 -8.805 1.00 95.12 209 ARG A CA 1
ATOM 1616 C C . ARG A 1 209 ? 22.670 6.981 -7.581 1.00 95.12 209 ARG A C 1
ATOM 1618 O O . ARG A 1 209 ? 23.884 6.943 -7.732 1.00 95.12 209 ARG A O 1
ATOM 1625 N N . LEU A 1 210 ? 22.112 7.025 -6.369 1.00 94.56 210 LEU A N 1
ATOM 1626 C CA . LEU A 1 210 ? 22.912 6.977 -5.138 1.00 94.56 210 LEU A CA 1
ATOM 1627 C C . LEU A 1 210 ? 23.627 5.627 -4.970 1.00 94.56 210 LEU A C 1
ATOM 1629 O O . LEU A 1 210 ? 24.791 5.607 -4.577 1.00 94.56 210 LEU A O 1
ATOM 1633 N N . ARG A 1 211 ? 22.967 4.511 -5.310 1.00 92.25 211 ARG A N 1
ATOM 1634 C CA . ARG A 1 211 ? 23.592 3.179 -5.317 1.00 92.25 211 ARG A CA 1
ATOM 1635 C C . ARG A 1 211 ? 24.726 3.094 -6.336 1.00 92.25 211 ARG A C 1
ATOM 1637 O O . ARG A 1 211 ? 25.768 2.542 -6.015 1.00 92.25 211 ARG A O 1
ATOM 1644 N N . GLU A 1 212 ? 24.556 3.654 -7.530 1.00 93.44 212 GLU A N 1
ATOM 1645 C CA . GLU A 1 212 ? 25.616 3.711 -8.545 1.00 93.44 212 GLU A CA 1
ATOM 1646 C C . GLU A 1 212 ? 26.817 4.535 -8.083 1.00 93.44 212 GLU A C 1
ATOM 1648 O O . GLU A 1 212 ? 27.951 4.102 -8.271 1.00 93.44 212 GLU A O 1
ATOM 1653 N N . MET A 1 213 ? 26.584 5.692 -7.454 1.00 93.81 213 MET A N 1
ATOM 1654 C CA . MET A 1 213 ? 27.659 6.496 -6.862 1.00 93.81 213 MET A CA 1
ATOM 1655 C C . MET A 1 213 ? 28.431 5.685 -5.817 1.00 93.81 213 MET A C 1
ATOM 1657 O O . MET A 1 213 ? 29.647 5.589 -5.911 1.00 93.81 213 MET A O 1
ATOM 1661 N N . ALA A 1 214 ? 27.738 5.029 -4.881 1.00 94.50 214 ALA A N 1
ATOM 1662 C CA . ALA A 1 214 ? 28.389 4.184 -3.880 1.00 94.50 214 ALA A CA 1
ATOM 1663 C C . ALA A 1 214 ? 29.146 3.003 -4.517 1.00 94.50 214 ALA A C 1
ATOM 1665 O O . ALA A 1 214 ? 30.294 2.746 -4.172 1.00 94.50 214 ALA A O 1
ATOM 1666 N N . ARG A 1 215 ? 28.543 2.307 -5.489 1.00 93.12 215 ARG A N 1
ATOM 1667 C CA . ARG A 1 215 ? 29.203 1.202 -6.202 1.00 93.12 215 ARG A CA 1
ATOM 1668 C C . ARG A 1 215 ? 30.503 1.653 -6.861 1.00 93.12 215 ARG A C 1
ATOM 1670 O O . ARG A 1 215 ? 31.473 0.919 -6.779 1.00 93.12 215 ARG A O 1
ATOM 1677 N N . LYS A 1 216 ? 30.546 2.840 -7.474 1.00 94.12 216 LYS A N 1
ATOM 1678 C CA . LYS A 1 216 ? 31.774 3.368 -8.094 1.00 94.12 216 LYS A CA 1
ATOM 1679 C C . LYS A 1 216 ? 32.907 3.560 -7.087 1.00 94.12 216 LYS A C 1
ATOM 1681 O O . LYS A 1 216 ? 34.032 3.193 -7.397 1.00 94.12 216 LYS A O 1
ATOM 1686 N N . GLU A 1 217 ? 32.605 4.066 -5.895 1.00 94.69 217 GLU A N 1
ATOM 1687 C CA . GLU A 1 217 ? 33.617 4.292 -4.852 1.00 94.69 217 GLU A CA 1
ATOM 1688 C C . GLU A 1 217 ? 34.078 2.990 -4.173 1.00 94.69 217 GLU A C 1
ATOM 1690 O O . GLU A 1 217 ? 35.224 2.885 -3.745 1.00 94.69 217 GLU A O 1
ATOM 1695 N N . PHE A 1 218 ? 33.204 1.979 -4.082 1.00 92.94 218 PHE A N 1
ATOM 1696 C CA . PHE A 1 218 ? 33.447 0.772 -3.275 1.00 92.94 218 PHE A CA 1
ATOM 1697 C C . PHE A 1 218 ? 33.558 -0.542 -4.072 1.00 92.94 218 PHE A C 1
ATOM 1699 O O . PHE A 1 218 ? 33.682 -1.602 -3.460 1.00 92.94 218 PHE A O 1
ATOM 1706 N N . ALA A 1 219 ? 33.556 -0.512 -5.412 1.00 80.06 219 ALA A N 1
ATOM 1707 C CA . ALA A 1 219 ? 33.561 -1.710 -6.273 1.00 80.06 219 ALA A CA 1
ATOM 1708 C C . ALA A 1 219 ? 34.712 -2.700 -5.997 1.00 80.06 219 ALA A C 1
ATOM 1710 O O . ALA A 1 219 ? 34.573 -3.885 -6.282 1.00 80.06 219 ALA A O 1
ATOM 1711 N N . GLY A 1 220 ? 35.842 -2.230 -5.456 1.00 72.06 220 GLY A N 1
ATOM 1712 C CA . GLY A 1 220 ? 37.021 -3.053 -5.158 1.00 72.06 220 GLY A CA 1
ATOM 1713 C C . GLY A 1 220 ? 37.125 -3.567 -3.718 1.00 72.06 220 GLY A C 1
ATOM 1714 O O . GLY A 1 220 ? 38.072 -4.284 -3.412 1.00 72.06 220 GLY A O 1
ATOM 1715 N N . VAL A 1 221 ? 36.197 -3.211 -2.824 1.00 70.75 221 VAL A N 1
ATOM 1716 C CA . VAL A 1 221 ? 36.303 -3.534 -1.384 1.00 70.75 221 VAL A CA 1
ATOM 1717 C C . VAL A 1 221 ? 35.718 -4.917 -1.050 1.00 70.75 221 VAL A C 1
ATOM 1719 O O . VAL A 1 221 ? 36.059 -5.499 -0.027 1.00 70.75 221 VAL A O 1
ATOM 1722 N N . SER A 1 222 ? 34.883 -5.494 -1.921 1.00 59.09 222 SER A N 1
ATOM 1723 C CA . SER A 1 222 ? 34.163 -6.754 -1.666 1.00 59.09 222 SER A CA 1
ATOM 1724 C C . SER A 1 222 ? 34.882 -8.044 -2.095 1.00 59.09 222 SER A C 1
ATOM 1726 O O . SER A 1 222 ? 34.290 -9.109 -1.980 1.00 59.09 222 SER A O 1
ATOM 1728 N N . ASN A 1 223 ? 36.141 -7.995 -2.546 1.00 54.06 223 ASN A N 1
ATOM 1729 C CA . ASN A 1 223 ? 36.917 -9.198 -2.914 1.00 54.06 223 ASN A CA 1
ATOM 1730 C C . ASN A 1 223 ? 37.718 -9.801 -1.738 1.00 54.06 223 ASN A C 1
ATOM 1732 O O . ASN A 1 223 ? 38.744 -10.440 -1.951 1.00 54.06 223 ASN A O 1
ATOM 1736 N N . GLY A 1 224 ? 37.290 -9.572 -0.496 1.00 51.00 224 GLY A N 1
ATOM 1737 C CA . GLY A 1 224 ? 38.008 -10.008 0.704 1.00 51.00 224 GLY A CA 1
ATOM 1738 C C . GLY A 1 224 ? 37.073 -10.531 1.786 1.00 51.00 224 GLY A C 1
ATOM 1739 O O . GLY A 1 224 ? 37.027 -9.961 2.871 1.00 51.00 224 GLY A O 1
ATOM 1740 N N . ALA A 1 225 ? 36.299 -11.567 1.476 1.00 47.50 225 ALA A N 1
ATOM 1741 C CA . ALA A 1 225 ? 35.629 -12.405 2.466 1.00 47.50 225 ALA A CA 1
ATOM 1742 C C . ALA A 1 225 ? 35.311 -13.765 1.822 1.00 47.50 225 ALA A C 1
ATOM 1744 O O . ALA A 1 225 ? 34.189 -13.985 1.365 1.00 47.50 225 ALA A O 1
ATOM 1745 N N . ASP A 1 226 ? 36.341 -14.610 1.737 1.00 41.25 226 ASP A N 1
ATOM 1746 C CA . ASP A 1 226 ? 36.190 -16.073 1.721 1.00 41.25 226 ASP A CA 1
ATOM 1747 C C . ASP A 1 226 ? 35.935 -16.570 3.155 1.00 41.25 226 ASP A C 1
ATOM 1749 O O . ASP A 1 226 ? 36.553 -16.001 4.091 1.00 41.25 226 ASP A O 1
#

pLDDT: mean 87.1, std 14.69, range [28.69, 98.69]

Nearest PDB structures (foldseek):
  8huc-assembly2_D  TM=5.299E-01  e=2.536E-01  Pseudomonas aeruginosa UCBPP-PA14
  8huc-assembly2_B  TM=4.944E-01  e=2.536E-01  Pseudomonas aeruginosa UCBPP-PA14
  8huc-assembly1_A  TM=5.293E-01  e=5.091E-01  Pseudomonas aeruginosa UCBPP-PA14
  8huc-assembly1_C  TM=4.953E-01  e=5.091E-01  Pseudomonas aeruginosa UCBPP-PA14
  8khg-assembly1_B  TM=5.082E-01  e=7.643E-01  Pseudomonas aeruginosa

Mean predicted aligned error: 7.62 Å

Foldseek 3Di:
DPPPDDDDCADDPPPDGDDPVCCLLDCFNDQDFPQDLDLQADDDDFLVLLVCCCPVVVVLLQVLLCVQQQWRFAPVQSVLLVVQCVVSVLSSDSNDGSLCNSVSSQQRSFKTFQQRTQHDPPGQVVQLVVVDPFWDADPVRGIDGDPPFPKTKIKGKADWDWDDDPPGIKIKIWIWIWIGGPNDIHTSDIDITTRPSVVSVVVVVVVVVVVVVVCVVCVPVPPPDD

Sequence (226 aa):
MPLYAKHAAADIAEIGTFDRDAYEDCSLANPASLNGGNKTRRPGTVTAGICEMLIDHADAIHYMIERFLGASVSDQLFASILEKFHKQEGYLYRGVSTSNLPYALLYMAGNQLATGCSPKAGSPFARALTASTHFELTAKGWIRRKAGSNAQLRFFVTDHVVRKSASTNEQTMMLVVDEENSGQSHRLLREGVKLEIDFFRNLLGKRMRLREMARKEFAGVSNGAD

Radius of gyration: 20.34 Å; Cα contacts (8 Å, |Δi|>4): 333; chains: 1; bounding box: 60×34×64 Å